Protein AF-A0A9X0U6M9-F1 (afdb_monomer_lite)

pLDDT: mean 70.89, std 17.38, range [28.16, 93.88]

Sequence (219 aa):
MNSLGSDNLTASQLDFLKEEYKSLIALTAATEDRIMKVFAGTTALAVTILSGVCGFLFKTDRVSYGTVEAYIALTPLLLIFPAFLLMIDLRKELGRAAAYFLVFIEEADLGPLWGKRLLAFRDIHYSESLDTMPLTFWLVTLACSALFSVQLGRTPSNGGIHYLVLFVVAASLVYCTKDWKEALDHFSNSAEIWRQVKGRESIKSRPDIIQAKPDTRDT

Secondary structure (DSSP, 8-state):
----STT---HHHHHHHHHHHHHHHHHHHHHHHHHHHHHHHHHHHHHHHHHHHHHHHHH---S---HHHHHHTTTTHHHHHHHHHHHHHHHHHHHHHHHHHHHHHTTTTTHHHHHHHHHHHHHHH-S----HHHHHHHHHHHHHHHHHHHHHTT-SS-GGGTTHHHHHHHHHHHHHHHHHHHHHHHHHHHHHHHHHHHHHHHHHT-GGGS---------

Radius of gyration: 27.43 Å; chains: 1; bounding box: 58×39×99 Å

Structure (mmCIF, N/CA/C/O backbone):
data_AF-A0A9X0U6M9-F1
#
_entry.id   AF-A0A9X0U6M9-F1
#
loop_
_atom_site.group_PDB
_atom_site.id
_atom_site.type_symbol
_atom_site.label_atom_id
_atom_site.label_alt_id
_atom_site.label_comp_id
_atom_site.label_asym_id
_atom_site.label_entity_id
_atom_site.label_seq_id
_atom_site.pdbx_PDB_ins_code
_atom_site.Cartn_x
_atom_site.Cartn_y
_atom_site.Cartn_z
_atom_site.occupancy
_atom_site.B_iso_or_equiv
_atom_site.auth_seq_id
_atom_site.auth_comp_id
_atom_site.auth_asym_id
_atom_site.auth_atom_id
_atom_site.pdbx_PDB_model_num
ATOM 1 N N . MET A 1 1 ? -32.070 -20.593 40.661 1.00 34.38 1 MET A N 1
ATOM 2 C CA . MET A 1 1 ? -31.375 -20.083 39.460 1.00 34.38 1 MET A CA 1
ATOM 3 C C . MET A 1 1 ? -31.315 -18.576 39.602 1.00 34.38 1 MET A C 1
ATOM 5 O O . MET A 1 1 ? -32.342 -17.925 39.477 1.00 34.38 1 MET A O 1
ATOM 9 N N . ASN A 1 2 ? -30.157 -18.052 40.000 1.00 28.16 2 ASN A N 1
ATOM 10 C CA . ASN A 1 2 ? -29.986 -16.631 40.286 1.00 28.16 2 ASN A CA 1
ATOM 11 C C . ASN A 1 2 ? -29.770 -15.881 38.972 1.00 28.16 2 ASN A C 1
ATOM 13 O O . ASN A 1 2 ? -28.684 -15.921 38.403 1.00 28.16 2 ASN A O 1
ATOM 17 N N . SER A 1 3 ? -30.830 -15.222 38.513 1.00 32.75 3 SER A N 1
ATOM 18 C CA . SER A 1 3 ? -30.777 -14.082 37.602 1.00 32.75 3 SER A CA 1
ATOM 19 C C . SER A 1 3 ? -30.031 -12.947 38.310 1.00 32.75 3 SER A C 1
ATOM 21 O O . SER A 1 3 ? -30.629 -12.171 39.051 1.00 32.75 3 SER A O 1
ATOM 23 N N . LEU A 1 4 ? -28.708 -12.909 38.164 1.00 36.44 4 LEU A N 1
ATOM 24 C CA . LEU A 1 4 ? -27.853 -11.837 38.661 1.00 36.44 4 LEU A CA 1
ATOM 25 C C . LEU A 1 4 ? -27.343 -11.035 37.461 1.00 36.44 4 LEU A C 1
ATOM 27 O O . LEU A 1 4 ? -26.437 -11.501 36.779 1.00 36.44 4 LEU A O 1
ATOM 31 N N . GLY A 1 5 ? -27.872 -9.821 37.268 1.00 40.41 5 GLY A N 1
ATOM 32 C CA . GLY A 1 5 ? -27.012 -8.712 36.844 1.00 40.41 5 GLY A CA 1
ATOM 33 C C . GLY A 1 5 ? -27.421 -7.804 35.684 1.00 40.41 5 GLY A C 1
ATOM 34 O O . GLY A 1 5 ? -26.690 -6.842 35.483 1.00 40.41 5 GLY A O 1
ATOM 35 N N . SER A 1 6 ? -28.533 -8.004 34.968 1.00 42.31 6 SER A N 1
ATOM 36 C CA . SER A 1 6 ? -28.872 -7.121 33.827 1.00 42.31 6 SER A CA 1
ATOM 37 C C . SER A 1 6 ? -29.429 -5.743 34.218 1.00 42.31 6 SER A C 1
ATOM 39 O O . SER A 1 6 ? -29.458 -4.834 33.391 1.00 42.31 6 SER A O 1
ATOM 41 N N . ASP A 1 7 ? -29.873 -5.561 35.467 1.00 44.41 7 ASP A N 1
ATOM 42 C CA . ASP A 1 7 ? -30.792 -4.462 35.813 1.00 44.41 7 ASP A CA 1
ATOM 43 C C . ASP A 1 7 ? -30.145 -3.227 36.462 1.00 44.41 7 ASP A C 1
ATOM 45 O O . ASP A 1 7 ? -30.856 -2.290 36.805 1.00 44.41 7 ASP A O 1
ATOM 49 N N . ASN A 1 8 ? -28.818 -3.162 36.617 1.00 47.31 8 ASN A N 1
ATOM 50 C CA . ASN A 1 8 ? -28.173 -2.050 37.336 1.00 47.31 8 ASN A CA 1
ATOM 51 C C . ASN A 1 8 ? -26.981 -1.428 36.594 1.00 47.31 8 ASN A C 1
ATOM 53 O O . ASN A 1 8 ? -25.947 -1.153 37.201 1.00 47.31 8 ASN A O 1
ATOM 57 N N . LEU A 1 9 ? -27.125 -1.153 35.295 1.00 52.88 9 LEU A N 1
ATOM 58 C CA . LEU A 1 9 ? -26.331 -0.082 34.691 1.00 52.88 9 LEU A CA 1
ATOM 59 C C . LEU A 1 9 ? -26.963 1.252 35.098 1.00 52.88 9 LEU A C 1
ATOM 61 O O . LEU A 1 9 ? -28.114 1.533 34.761 1.00 52.88 9 LEU A O 1
ATOM 65 N N . THR A 1 10 ? -26.232 2.081 35.840 1.00 60.78 10 THR A N 1
ATOM 66 C CA . THR A 1 10 ? -26.701 3.434 36.157 1.00 60.78 10 THR A CA 1
ATOM 67 C C . THR A 1 10 ? -26.869 4.228 34.858 1.00 60.78 10 THR A C 1
ATOM 69 O O . THR A 1 10 ? -26.153 4.000 33.882 1.00 60.78 10 THR A O 1
ATOM 72 N N . ALA A 1 11 ? -27.783 5.203 34.826 1.00 59.09 11 ALA A N 1
ATOM 73 C CA . ALA A 1 11 ? -27.964 6.063 33.648 1.00 59.09 11 ALA A CA 1
ATOM 74 C C . ALA A 1 11 ? -26.635 6.695 33.176 1.00 59.09 11 ALA A C 1
ATOM 76 O O . ALA A 1 11 ? -26.371 6.766 31.980 1.00 59.09 11 ALA A O 1
ATOM 77 N N . SER A 1 12 ? -25.750 7.036 34.119 1.00 60.25 12 SER A N 1
ATOM 78 C CA . SER A 1 12 ? -24.398 7.531 33.842 1.00 60.25 12 SER A CA 1
ATOM 79 C C . SER A 1 12 ? -23.478 6.506 33.169 1.00 60.25 12 SER A C 1
ATOM 81 O O . SER A 1 12 ? -22.688 6.884 32.309 1.00 60.25 12 SER A O 1
ATOM 83 N N . GLN A 1 13 ? -23.574 5.220 33.522 1.00 56.72 13 GLN A N 1
ATOM 84 C CA . GLN A 1 13 ? -22.825 4.155 32.853 1.00 56.72 13 GLN A CA 1
ATOM 85 C C . GLN A 1 13 ? -23.352 3.951 31.434 1.00 56.72 13 GLN A C 1
ATOM 87 O O . GLN A 1 13 ? -22.566 3.869 30.499 1.00 56.72 13 GLN A O 1
ATOM 92 N N . LEU A 1 14 ? -24.673 3.954 31.246 1.00 59.41 14 LEU A N 1
ATOM 93 C CA . LEU A 1 14 ? -25.274 3.829 29.920 1.00 59.41 14 LEU A CA 1
ATOM 94 C C . LEU A 1 14 ? -24.895 4.998 28.994 1.00 59.41 14 LEU A C 1
ATOM 96 O O . LEU A 1 14 ? -24.624 4.782 27.812 1.00 59.41 14 LEU A O 1
ATOM 100 N N . ASP A 1 15 ? -24.862 6.222 29.517 1.00 62.16 15 ASP A N 1
ATOM 101 C CA . ASP A 1 15 ? -24.462 7.401 28.747 1.00 62.16 15 ASP A CA 1
ATOM 102 C C . ASP A 1 15 ? -22.964 7.389 28.416 1.00 62.16 15 ASP A C 1
ATOM 104 O O . ASP A 1 15 ? -22.594 7.694 27.283 1.00 62.16 15 ASP A O 1
ATOM 108 N N . PHE A 1 16 ? -22.112 6.932 29.339 1.00 68.44 16 PHE A N 1
ATOM 109 C CA . PHE A 1 16 ? -20.693 6.704 29.064 1.00 68.44 16 PHE A CA 1
ATOM 110 C C . PHE A 1 16 ? -20.482 5.681 27.933 1.00 68.44 16 PHE A C 1
ATOM 112 O O . PHE A 1 16 ? -19.791 5.984 26.961 1.00 68.44 16 PHE A O 1
ATOM 119 N N . LEU A 1 17 ? -21.148 4.518 27.995 1.00 61.00 17 LEU A N 1
ATOM 120 C CA . LEU A 1 17 ? -21.060 3.476 26.959 1.00 61.00 17 LEU A CA 1
ATOM 121 C C . LEU A 1 17 ? -21.508 3.999 25.580 1.00 61.00 17 LEU A C 1
ATOM 123 O O . LEU A 1 17 ? -20.909 3.664 24.558 1.00 61.00 17 LEU A O 1
ATOM 127 N N . LYS A 1 18 ? -22.559 4.831 25.532 1.00 65.31 18 LYS A N 1
ATOM 128 C CA . LYS A 1 18 ? -23.041 5.455 24.287 1.00 65.31 18 LYS A CA 1
ATOM 129 C C . LYS A 1 18 ? -22.038 6.448 23.708 1.00 65.31 18 LYS A C 1
ATOM 131 O O . LYS A 1 18 ? -21.853 6.465 22.492 1.00 65.31 18 LYS A O 1
ATOM 136 N N . GLU A 1 19 ? -21.430 7.292 24.536 1.00 69.81 19 GLU A N 1
ATOM 137 C CA . GLU A 1 19 ? -20.430 8.262 24.074 1.00 69.81 19 GLU A CA 1
ATOM 138 C C . GLU A 1 19 ? -19.147 7.567 23.604 1.00 69.81 19 GLU A C 1
ATOM 140 O O . GLU A 1 19 ? -18.598 7.915 22.557 1.00 69.81 19 GLU A O 1
ATOM 145 N N . GLU A 1 20 ? -18.724 6.512 24.296 1.00 66.62 20 GLU A N 1
ATOM 146 C CA . GLU A 1 20 ? -17.587 5.695 23.880 1.00 66.62 20 GLU A CA 1
ATOM 147 C C . GLU A 1 20 ? -17.857 4.975 22.548 1.00 66.62 20 GLU A C 1
ATOM 149 O O . GLU A 1 20 ? -17.036 5.027 21.630 1.00 66.62 20 GLU A O 1
ATOM 154 N N . TYR A 1 21 ? -19.057 4.411 22.377 1.00 67.38 21 TYR A N 1
ATOM 155 C CA . TYR A 1 21 ? -19.509 3.823 21.113 1.00 67.38 21 TYR A CA 1
ATOM 156 C C . TYR A 1 21 ? -19.485 4.829 19.951 1.00 67.38 21 TYR A C 1
ATOM 158 O O . TYR A 1 21 ? -18.964 4.528 18.875 1.00 67.38 21 TYR A O 1
ATOM 166 N N . LYS A 1 22 ? -20.012 6.044 20.159 1.00 70.94 22 LYS A N 1
ATOM 167 C CA . LYS A 1 22 ? -19.981 7.113 19.145 1.00 70.94 22 LYS A CA 1
ATOM 168 C C . LYS A 1 22 ? -18.549 7.490 18.770 1.00 70.94 22 LYS A C 1
ATOM 170 O O . LYS A 1 22 ? -18.253 7.637 17.585 1.00 70.94 22 LYS A O 1
ATOM 175 N N . SER A 1 23 ? -17.670 7.619 19.764 1.00 75.75 23 SER A N 1
ATOM 176 C CA . SER A 1 23 ? -16.256 7.943 19.562 1.00 75.75 23 SER A CA 1
ATOM 177 C C . SER A 1 23 ? -15.543 6.881 18.717 1.00 75.75 23 SER A C 1
ATOM 179 O O . SER A 1 23 ? -14.836 7.212 17.766 1.00 75.75 23 SER A O 1
ATOM 181 N N . LEU A 1 24 ? -15.793 5.596 18.982 1.00 71.81 24 LEU A N 1
ATOM 182 C CA . LEU A 1 24 ? -15.193 4.486 18.233 1.00 71.81 24 LEU A CA 1
ATOM 183 C C . LEU A 1 24 ? -15.688 4.387 16.790 1.00 71.81 24 LEU A C 1
ATOM 185 O O . LEU A 1 24 ? -14.892 4.108 15.892 1.00 71.81 24 LEU A O 1
ATOM 189 N N . ILE A 1 25 ? -16.977 4.631 16.540 1.00 74.00 25 ILE A N 1
ATOM 190 C CA . ILE A 1 25 ? -17.506 4.701 15.170 1.00 74.00 25 ILE A CA 1
ATOM 191 C C . ILE A 1 25 ? -16.864 5.861 14.418 1.00 74.00 25 ILE A C 1
ATOM 193 O O . ILE A 1 25 ? -16.418 5.681 13.285 1.00 74.00 25 ILE A O 1
ATOM 197 N N . ALA A 1 26 ? -16.778 7.033 15.050 1.00 80.62 26 ALA A N 1
ATOM 198 C CA . ALA A 1 26 ? -16.128 8.193 14.455 1.00 80.62 26 ALA A CA 1
ATOM 199 C C . ALA A 1 26 ? -14.649 7.910 14.145 1.00 80.62 26 ALA A C 1
ATOM 201 O O . ALA A 1 26 ? -14.175 8.263 13.067 1.00 80.62 26 ALA A O 1
ATOM 202 N N . LEU A 1 27 ? -13.939 7.221 15.044 1.00 83.56 27 LEU A N 1
ATOM 203 C CA . LEU A 1 27 ? -12.555 6.797 14.839 1.00 83.56 27 LEU A CA 1
ATOM 204 C C . LEU A 1 27 ? -12.423 5.817 13.665 1.00 83.56 27 LEU A C 1
ATOM 206 O O . LEU A 1 27 ? -11.578 6.017 12.800 1.00 83.56 27 LEU A O 1
ATOM 210 N N . THR A 1 28 ? -13.276 4.793 13.610 1.00 80.62 28 THR A N 1
ATOM 211 C CA . THR A 1 28 ? -13.281 3.773 12.546 1.00 80.62 28 THR A CA 1
ATOM 212 C C . THR A 1 28 ? -13.521 4.423 11.183 1.00 80.62 28 THR A C 1
ATOM 214 O O . THR A 1 28 ? -12.715 4.253 10.270 1.00 80.62 28 THR A O 1
ATOM 217 N N . ALA A 1 29 ? -14.560 5.258 11.075 1.00 80.00 29 ALA A N 1
ATOM 218 C CA . ALA A 1 29 ? -14.887 5.981 9.849 1.00 80.00 29 ALA A CA 1
ATOM 219 C C . ALA A 1 29 ? -13.773 6.957 9.429 1.00 80.00 29 ALA A C 1
ATOM 221 O O . ALA A 1 29 ? -13.439 7.050 8.248 1.00 80.00 29 ALA A O 1
ATOM 222 N N . ALA A 1 30 ? -13.158 7.665 10.383 1.00 86.19 30 ALA A N 1
ATOM 223 C CA . ALA A 1 30 ? -12.043 8.564 10.098 1.00 86.19 30 ALA A CA 1
ATOM 224 C C . ALA A 1 30 ? -10.797 7.809 9.610 1.00 86.19 30 ALA A C 1
ATOM 226 O O . ALA A 1 30 ? -10.094 8.289 8.720 1.00 86.19 30 ALA A O 1
ATOM 227 N N . THR A 1 31 ? -10.510 6.633 10.171 1.00 85.56 31 THR A N 1
ATOM 228 C CA . THR A 1 31 ? -9.383 5.796 9.744 1.00 85.56 31 THR A CA 1
ATOM 229 C C . THR A 1 31 ? -9.625 5.202 8.358 1.00 85.56 31 THR A C 1
ATOM 231 O O . THR A 1 31 ? -8.722 5.242 7.522 1.00 85.56 31 THR A O 1
ATOM 234 N N . GLU A 1 32 ? -10.838 4.733 8.058 1.00 85.19 32 GLU A N 1
ATOM 235 C CA . GLU A 1 32 ? -11.208 4.269 6.713 1.00 85.19 32 GLU A CA 1
ATOM 236 C C . GLU A 1 32 ? -11.094 5.382 5.663 1.00 85.19 32 GLU A C 1
ATOM 238 O O . GLU A 1 32 ? -10.487 5.178 4.610 1.00 85.19 32 GLU A O 1
ATOM 243 N N . ASP A 1 33 ? -11.594 6.583 5.964 1.00 88.69 33 ASP A N 1
ATOM 244 C CA . ASP A 1 33 ? -11.474 7.754 5.087 1.00 88.69 33 ASP A CA 1
ATOM 245 C C . ASP A 1 33 ? -10.003 8.125 4.821 1.00 88.69 33 ASP A C 1
ATOM 247 O O . ASP A 1 33 ? -9.618 8.404 3.682 1.00 88.69 33 ASP A O 1
ATOM 251 N N . ARG A 1 34 ? -9.140 8.056 5.844 1.00 89.44 34 ARG A N 1
ATOM 252 C CA . ARG A 1 34 ? -7.691 8.260 5.682 1.00 89.44 34 ARG A CA 1
ATOM 253 C C . ARG A 1 34 ? -7.066 7.216 4.763 1.00 89.44 34 ARG A C 1
ATOM 255 O O . ARG A 1 34 ? -6.317 7.599 3.865 1.00 89.44 34 ARG A O 1
ATOM 262 N N . ILE A 1 35 ? -7.384 5.931 4.949 1.00 89.19 35 ILE A N 1
ATOM 263 C CA . ILE A 1 35 ? -6.896 4.847 4.080 1.00 89.19 35 ILE A CA 1
ATOM 264 C C . ILE A 1 35 ? -7.314 5.119 2.630 1.00 89.19 35 ILE A C 1
ATOM 266 O O . ILE A 1 35 ? -6.467 5.113 1.739 1.00 89.19 35 ILE A O 1
ATOM 270 N N . MET A 1 36 ? -8.590 5.441 2.394 1.00 88.44 36 MET A N 1
ATOM 271 C CA . MET A 1 36 ? -9.111 5.730 1.054 1.00 88.44 36 MET A CA 1
ATOM 272 C C . MET A 1 36 ? -8.431 6.936 0.401 1.00 88.44 36 MET A C 1
ATOM 274 O O . MET A 1 36 ? -8.093 6.882 -0.782 1.00 88.44 36 MET A O 1
ATOM 278 N N . LYS A 1 37 ? -8.191 8.015 1.152 1.00 90.81 37 LYS A N 1
ATOM 279 C CA . LYS A 1 37 ? -7.499 9.213 0.649 1.00 90.81 37 LYS A CA 1
ATOM 280 C C . LYS A 1 37 ? -6.044 8.931 0.289 1.00 90.81 37 LYS A C 1
ATOM 282 O O . LYS A 1 37 ? -5.599 9.346 -0.782 1.00 90.81 37 LYS A O 1
ATOM 287 N N . VAL A 1 38 ? -5.319 8.208 1.146 1.00 91.44 38 VAL A N 1
ATOM 288 C CA . VAL A 1 38 ? -3.935 7.786 0.872 1.00 91.44 38 VAL A CA 1
ATOM 289 C C . VAL A 1 38 ? -3.897 6.891 -0.363 1.00 91.44 38 VAL A C 1
ATOM 291 O O . VAL A 1 38 ? -3.093 7.134 -1.265 1.00 91.44 38 VAL A O 1
ATOM 294 N N . PHE A 1 39 ? -4.799 5.911 -0.449 1.00 91.19 39 PHE A N 1
ATOM 295 C CA . PHE A 1 39 ? -4.900 5.005 -1.587 1.00 91.19 39 PHE A CA 1
ATOM 296 C C . PHE A 1 39 ? -5.178 5.751 -2.898 1.00 91.19 39 PHE A C 1
ATOM 298 O O . PHE A 1 39 ? -4.408 5.631 -3.854 1.00 91.19 39 PHE A O 1
ATOM 305 N N . ALA A 1 40 ? -6.247 6.549 -2.944 1.00 90.19 40 ALA A N 1
ATOM 306 C CA . ALA A 1 40 ? -6.667 7.261 -4.146 1.00 90.19 40 ALA A CA 1
ATOM 307 C C . ALA A 1 40 ? -5.619 8.289 -4.595 1.00 90.19 40 ALA A C 1
ATOM 309 O O . ALA A 1 40 ? -5.245 8.317 -5.768 1.00 90.19 40 ALA A O 1
ATOM 310 N N . GLY A 1 41 ? -5.098 9.092 -3.659 1.00 92.81 41 GLY A N 1
ATOM 311 C CA . GLY A 1 41 ? -4.087 10.108 -3.948 1.00 92.81 41 GLY A CA 1
ATOM 312 C C . GLY A 1 41 ? -2.783 9.500 -4.462 1.00 92.81 41 GLY A C 1
ATOM 313 O O . GLY A 1 41 ? -2.263 9.930 -5.493 1.00 92.81 41 GLY A O 1
ATOM 314 N N . THR A 1 42 ? -2.285 8.451 -3.802 1.00 93.25 42 THR A N 1
ATOM 315 C CA . THR A 1 42 ? -1.043 7.785 -4.224 1.00 93.25 42 THR A CA 1
ATOM 316 C C . THR A 1 42 ? -1.218 7.082 -5.564 1.00 93.25 42 THR A C 1
ATOM 318 O O . THR A 1 42 ? -0.345 7.190 -6.421 1.00 93.25 42 THR A O 1
ATOM 321 N N . THR A 1 43 ? -2.350 6.409 -5.786 1.00 90.25 43 THR A N 1
ATOM 322 C CA . THR A 1 43 ? -2.636 5.738 -7.063 1.00 90.25 43 THR A CA 1
ATOM 323 C C . THR A 1 43 ? -2.686 6.744 -8.208 1.00 90.25 43 THR A C 1
ATOM 325 O O . THR A 1 43 ? -2.033 6.538 -9.229 1.00 90.25 43 THR A O 1
ATOM 328 N N . ALA A 1 44 ? -3.396 7.862 -8.033 1.00 92.75 44 ALA A N 1
ATOM 329 C CA . ALA A 1 44 ? -3.483 8.907 -9.048 1.00 92.75 44 ALA A CA 1
ATOM 330 C C . ALA A 1 44 ? -2.100 9.485 -9.392 1.00 92.75 44 ALA A C 1
ATOM 332 O O . ALA A 1 44 ? -1.757 9.618 -10.570 1.00 92.75 44 ALA A O 1
ATOM 333 N N . LEU A 1 45 ? -1.275 9.771 -8.379 1.00 93.56 45 LEU A N 1
ATOM 334 C CA . LEU A 1 45 ? 0.093 10.254 -8.578 1.00 93.56 45 LEU A CA 1
ATOM 335 C C . LEU A 1 45 ? 0.974 9.212 -9.274 1.00 93.56 45 LEU A C 1
ATOM 337 O O . LEU A 1 45 ? 1.660 9.544 -10.239 1.00 93.56 45 LEU A O 1
ATOM 341 N N . ALA A 1 46 ? 0.927 7.953 -8.838 1.00 93.19 46 ALA A N 1
ATOM 342 C CA . ALA A 1 46 ? 1.722 6.880 -9.419 1.00 93.19 46 ALA A CA 1
ATOM 343 C C . ALA A 1 46 ? 1.361 6.636 -10.890 1.00 93.19 46 ALA A C 1
ATOM 345 O O . ALA A 1 46 ? 2.257 6.548 -11.726 1.00 93.19 46 ALA A O 1
ATOM 346 N N . VAL A 1 47 ? 0.067 6.603 -11.228 1.00 91.31 47 VAL A N 1
ATOM 347 C CA . VAL A 1 47 ? -0.415 6.465 -12.613 1.00 91.31 47 VAL A CA 1
ATOM 348 C C . VAL A 1 47 ? -0.026 7.675 -13.463 1.00 91.31 47 VAL A C 1
ATOM 350 O O . VAL A 1 47 ? 0.384 7.508 -14.612 1.00 91.31 47 VAL A O 1
ATOM 353 N N . THR A 1 48 ? -0.099 8.888 -12.911 1.00 93.88 48 THR A N 1
ATOM 354 C CA . THR A 1 48 ? 0.306 10.116 -13.614 1.00 93.88 48 THR A CA 1
ATOM 355 C C . THR A 1 48 ? 1.801 10.104 -13.930 1.00 93.88 48 THR A C 1
ATOM 357 O O . THR A 1 48 ? 2.193 10.342 -15.073 1.00 93.88 48 THR A O 1
ATOM 360 N N . ILE A 1 49 ? 2.643 9.766 -12.947 1.00 93.50 49 ILE A N 1
ATOM 361 C CA . ILE A 1 49 ? 4.094 9.646 -13.140 1.00 93.50 49 ILE A CA 1
ATOM 362 C C . ILE A 1 49 ? 4.392 8.537 -14.143 1.00 93.50 49 ILE A C 1
ATOM 364 O O . ILE A 1 49 ? 5.130 8.774 -15.093 1.00 93.50 49 ILE A O 1
ATOM 368 N N . LEU A 1 50 ? 3.788 7.356 -13.984 1.00 92.31 50 LEU A N 1
ATOM 369 C CA . LEU A 1 50 ? 3.972 6.231 -14.899 1.00 92.31 50 LEU A CA 1
ATOM 370 C C . LEU A 1 50 ? 3.605 6.613 -16.338 1.00 92.31 50 LEU A C 1
ATOM 372 O O . LEU A 1 50 ? 4.354 6.309 -17.261 1.00 92.31 50 LEU A O 1
ATOM 376 N N . SER A 1 51 ? 2.507 7.346 -16.532 1.00 90.44 51 SER A N 1
ATOM 377 C CA . SER A 1 51 ? 2.096 7.853 -17.846 1.00 90.44 51 SER A CA 1
ATOM 378 C C . SER A 1 51 ? 3.121 8.826 -18.431 1.00 90.44 51 SER A C 1
ATOM 380 O O . SER A 1 51 ? 3.467 8.719 -19.607 1.00 90.44 51 SER A O 1
ATOM 382 N N . GLY A 1 52 ? 3.657 9.741 -17.616 1.00 89.12 52 GLY A N 1
ATOM 383 C CA . GLY A 1 52 ? 4.724 10.657 -18.023 1.00 89.12 52 GLY A CA 1
ATOM 384 C C . GLY A 1 52 ? 6.019 9.931 -18.391 1.00 89.12 52 GLY A C 1
ATOM 385 O O . GLY A 1 52 ? 6.638 10.248 -19.407 1.00 89.12 52 GLY A O 1
ATOM 386 N N . VAL A 1 53 ? 6.393 8.910 -17.617 1.00 89.62 53 VAL A N 1
ATOM 387 C CA . VAL A 1 53 ? 7.561 8.066 -17.885 1.00 89.62 53 VAL A CA 1
ATOM 388 C C . VAL A 1 53 ? 7.374 7.268 -19.173 1.00 89.62 53 VAL A C 1
ATOM 390 O O . VAL A 1 53 ? 8.267 7.274 -20.013 1.00 89.62 53 VAL A O 1
ATOM 393 N N . CYS A 1 54 ? 6.207 6.660 -19.392 1.00 87.12 54 CYS A N 1
ATOM 394 C CA . CYS A 1 54 ? 5.870 6.024 -20.664 1.00 87.12 54 CYS A CA 1
ATOM 395 C C . CYS A 1 54 ? 5.969 7.025 -21.824 1.00 87.12 54 CYS A C 1
ATOM 397 O O . CYS A 1 54 ? 6.635 6.746 -22.815 1.00 87.12 54 CYS A O 1
ATOM 399 N N . GLY A 1 55 ? 5.380 8.216 -21.695 1.00 85.75 55 GLY A N 1
ATOM 400 C CA . GLY A 1 55 ? 5.468 9.258 -22.719 1.00 85.75 55 GLY A CA 1
ATOM 401 C C . GLY A 1 55 ? 6.912 9.662 -23.036 1.00 85.75 55 GLY A C 1
ATOM 402 O O . GLY A 1 55 ? 7.272 9.796 -24.203 1.00 85.75 55 GLY A O 1
ATOM 403 N N . PHE A 1 56 ? 7.761 9.800 -22.017 1.00 83.94 56 PHE A N 1
ATOM 404 C CA . PHE A 1 56 ? 9.186 10.083 -22.183 1.00 83.94 56 PHE A CA 1
ATOM 405 C C . PHE A 1 56 ? 9.922 8.935 -22.894 1.00 83.94 56 PHE A C 1
ATOM 407 O O . PHE A 1 56 ? 10.611 9.173 -23.888 1.00 83.94 56 PHE A O 1
ATOM 414 N N . LEU A 1 57 ? 9.722 7.700 -22.424 1.00 80.88 57 LEU A N 1
ATOM 415 C CA . LEU A 1 57 ? 10.397 6.488 -22.899 1.00 80.88 57 LEU A CA 1
ATOM 416 C C . LEU A 1 57 ? 9.908 5.977 -24.261 1.00 80.88 57 LEU A C 1
ATOM 418 O O . LEU A 1 57 ? 10.621 5.215 -24.898 1.00 80.88 57 LEU A O 1
ATOM 422 N N . PHE A 1 58 ? 8.704 6.335 -24.708 1.00 79.88 58 PHE A N 1
ATOM 423 C CA . PHE A 1 58 ? 8.185 5.926 -26.021 1.00 79.88 58 PHE A CA 1
ATOM 424 C C . PHE A 1 58 ? 8.294 7.026 -27.083 1.00 79.88 58 PHE A C 1
ATOM 426 O O . PHE A 1 58 ? 8.195 6.729 -28.267 1.00 79.88 58 PHE A O 1
ATOM 433 N N . LYS A 1 59 ? 8.520 8.289 -26.694 1.00 74.19 59 LYS A N 1
ATOM 434 C CA . LYS A 1 59 ? 8.729 9.399 -27.641 1.00 74.19 59 LYS A CA 1
ATOM 435 C C . LYS A 1 59 ? 10.167 9.484 -28.162 1.00 74.19 59 LYS A C 1
ATOM 437 O O . LYS A 1 59 ? 10.418 10.144 -29.166 1.00 74.19 59 LYS A O 1
ATOM 442 N N . THR A 1 60 ? 11.133 8.887 -27.469 1.00 63.41 60 THR A N 1
ATOM 443 C CA . THR A 1 60 ? 12.533 8.944 -27.897 1.00 63.41 60 THR A CA 1
ATOM 444 C C . THR A 1 60 ? 12.822 7.803 -28.876 1.00 63.41 60 THR A C 1
ATOM 446 O O . THR A 1 60 ? 12.971 6.666 -28.460 1.00 63.41 60 THR A O 1
ATOM 449 N N . ASP A 1 61 ? 12.994 8.098 -30.168 1.00 59.78 61 ASP A N 1
ATOM 450 C CA . ASP A 1 61 ? 13.498 7.148 -31.189 1.00 59.78 61 ASP A CA 1
ATOM 451 C C . ASP A 1 61 ? 14.991 6.792 -30.987 1.00 59.78 61 ASP A C 1
ATOM 453 O O . ASP A 1 61 ? 15.768 6.601 -31.924 1.00 59.78 61 ASP A O 1
ATOM 457 N N . ARG A 1 62 ? 15.458 6.759 -29.735 1.00 62.03 62 ARG A N 1
ATOM 458 C CA . ARG A 1 62 ? 16.853 6.473 -29.420 1.00 62.03 62 ARG A CA 1
ATOM 459 C C . ARG A 1 62 ? 17.069 4.966 -29.423 1.00 62.03 62 ARG A C 1
ATOM 461 O O . ARG A 1 62 ? 16.449 4.232 -28.664 1.00 62.03 62 ARG A O 1
ATOM 468 N N . VAL A 1 63 ? 18.020 4.533 -30.248 1.00 56.44 63 VAL A N 1
ATOM 469 C CA . VAL A 1 63 ? 18.442 3.128 -30.399 1.00 56.44 63 VAL A CA 1
ATOM 470 C C . VAL A 1 63 ? 19.035 2.554 -29.101 1.00 56.44 63 VAL A C 1
ATOM 472 O O . VAL A 1 63 ? 19.040 1.344 -28.912 1.00 56.44 63 VAL A O 1
ATOM 475 N N . SER A 1 64 ? 19.502 3.408 -28.185 1.00 61.34 64 SER A N 1
ATOM 476 C CA . SER A 1 64 ? 20.058 3.007 -26.892 1.00 61.34 64 SER A CA 1
ATOM 477 C C . SER A 1 64 ? 19.630 3.987 -25.804 1.00 61.34 64 SER A C 1
ATOM 479 O O . SER A 1 64 ? 19.890 5.188 -25.909 1.00 61.34 64 SER A O 1
ATOM 481 N N . TYR A 1 65 ? 19.041 3.455 -24.736 1.00 67.50 65 TYR A N 1
ATOM 482 C CA . TYR A 1 65 ? 18.841 4.165 -23.476 1.00 67.50 65 TYR A CA 1
ATOM 483 C C . TYR A 1 65 ? 20.010 3.880 -22.539 1.00 67.50 65 TYR A C 1
ATOM 485 O O . TYR A 1 65 ? 20.501 2.748 -22.476 1.00 67.50 65 TYR A O 1
ATOM 493 N N . GLY A 1 66 ? 20.462 4.904 -21.817 1.00 74.12 66 GLY A N 1
ATOM 494 C CA . GLY A 1 66 ? 21.359 4.698 -20.692 1.00 74.12 66 GLY A CA 1
ATOM 495 C C . GLY A 1 66 ? 20.656 3.948 -19.559 1.00 74.12 66 GLY A C 1
ATOM 496 O O . GLY A 1 66 ? 19.429 3.848 -19.489 1.00 74.12 66 GLY A O 1
ATOM 497 N N . THR A 1 67 ? 21.450 3.411 -18.637 1.00 79.88 67 THR A N 1
ATOM 498 C CA . THR A 1 67 ? 20.932 2.712 -17.457 1.00 79.88 67 THR A CA 1
ATOM 499 C C . THR A 1 67 ? 20.054 3.629 -16.596 1.00 79.88 67 THR A C 1
ATOM 501 O O . THR A 1 67 ? 19.091 3.175 -15.985 1.00 79.88 67 THR A O 1
ATOM 504 N N . VAL A 1 68 ? 20.359 4.931 -16.560 1.00 82.88 68 VAL A N 1
ATOM 505 C CA . VAL A 1 68 ? 19.624 5.938 -15.775 1.00 82.88 68 VAL A CA 1
ATOM 506 C C . VAL A 1 68 ? 18.166 6.026 -16.222 1.00 82.88 68 VAL A C 1
ATOM 508 O O . VAL A 1 68 ? 17.264 6.068 -15.391 1.00 82.88 68 VAL A O 1
ATOM 511 N N . GLU A 1 69 ? 17.915 5.988 -17.525 1.00 82.75 69 GLU A N 1
ATOM 512 C CA . GLU A 1 69 ? 16.574 6.052 -18.094 1.00 82.75 69 GLU A CA 1
ATOM 513 C C . GLU A 1 69 ? 15.748 4.806 -17.759 1.00 82.75 69 GLU A C 1
ATOM 515 O O . GLU A 1 69 ? 14.543 4.921 -17.531 1.00 82.75 69 GLU A O 1
ATOM 520 N N . ALA A 1 70 ? 16.384 3.635 -17.632 1.00 85.19 70 ALA A N 1
ATOM 521 C CA . ALA A 1 70 ? 15.711 2.447 -17.114 1.00 85.19 70 ALA A CA 1
ATOM 522 C C . ALA A 1 70 ? 15.248 2.665 -15.663 1.00 85.19 70 ALA A C 1
ATOM 524 O O . ALA A 1 70 ? 14.098 2.374 -15.340 1.00 85.19 70 ALA A O 1
ATOM 525 N N . TYR A 1 71 ? 16.085 3.255 -14.801 1.00 87.62 71 TYR A N 1
ATOM 526 C CA . TYR A 1 71 ? 15.725 3.549 -13.406 1.00 87.62 71 TYR A CA 1
ATOM 527 C C . TYR A 1 71 ? 14.565 4.536 -13.254 1.00 87.62 71 TYR A C 1
ATOM 529 O O . TYR A 1 71 ? 13.804 4.428 -12.292 1.00 87.62 71 TYR A O 1
ATOM 537 N N . ILE A 1 72 ? 14.368 5.447 -14.211 1.00 89.75 72 ILE A N 1
ATOM 538 C CA . ILE A 1 72 ? 13.222 6.368 -14.201 1.00 89.75 72 ILE A CA 1
ATOM 539 C C . ILE A 1 72 ? 11.890 5.589 -14.212 1.00 89.75 72 ILE A C 1
ATOM 541 O O . ILE A 1 72 ? 10.934 6.020 -13.563 1.00 89.75 72 ILE A O 1
ATOM 545 N N . ALA A 1 73 ? 11.833 4.406 -14.838 1.00 89.06 73 ALA A N 1
ATOM 546 C CA . ALA A 1 73 ? 10.661 3.520 -14.814 1.00 89.06 73 ALA A CA 1
ATOM 547 C C . ALA A 1 73 ? 10.264 3.037 -13.410 1.00 89.06 73 ALA A C 1
ATOM 549 O O . ALA A 1 73 ? 9.105 2.696 -13.190 1.00 89.06 73 ALA A O 1
ATOM 550 N N . LEU A 1 74 ? 11.191 3.042 -12.449 1.00 90.62 74 LEU A N 1
ATOM 551 C CA . LEU A 1 74 ? 10.934 2.634 -11.067 1.00 90.62 74 LEU A CA 1
ATOM 552 C C . LEU A 1 74 ? 10.476 3.791 -10.168 1.00 90.62 74 LEU A C 1
ATOM 554 O O . LEU A 1 74 ? 10.059 3.547 -9.039 1.00 90.62 74 LEU A O 1
ATOM 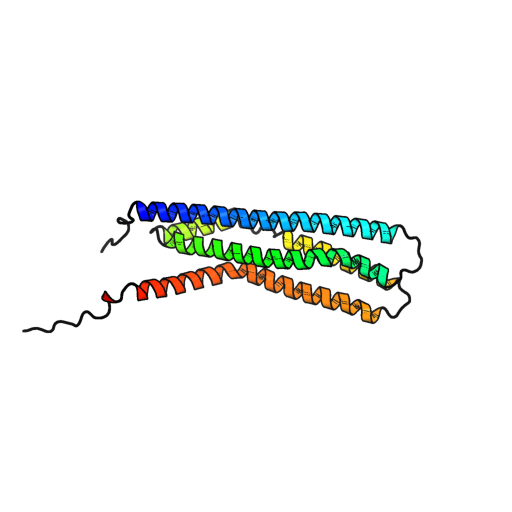558 N N . THR A 1 75 ? 10.502 5.038 -10.649 1.00 90.56 75 THR A N 1
ATOM 559 C CA . THR A 1 75 ? 10.140 6.231 -9.858 1.00 90.56 75 THR A CA 1
ATOM 560 C C . THR A 1 75 ? 8.770 6.132 -9.169 1.00 90.56 75 THR A C 1
ATOM 562 O O . THR A 1 75 ? 8.692 6.489 -7.993 1.00 90.56 75 THR A O 1
ATOM 565 N N . PRO A 1 76 ? 7.694 5.611 -9.803 1.00 91.19 76 PRO A N 1
ATOM 566 C CA . PRO A 1 76 ? 6.399 5.475 -9.128 1.00 91.19 76 PRO A CA 1
ATOM 567 C C . PRO A 1 76 ? 6.442 4.596 -7.866 1.00 91.19 76 PRO A C 1
ATOM 569 O O . PRO A 1 76 ? 5.637 4.789 -6.954 1.00 91.19 76 PRO A O 1
ATOM 572 N N . LEU A 1 77 ? 7.398 3.662 -7.769 1.00 90.56 77 LEU A N 1
ATOM 573 C CA . LEU A 1 77 ? 7.538 2.777 -6.607 1.00 90.56 77 LEU A CA 1
ATOM 574 C C . LEU A 1 77 ? 7.960 3.526 -5.345 1.00 90.56 77 LEU A C 1
ATOM 576 O O . LEU A 1 77 ? 7.600 3.102 -4.249 1.00 90.56 77 LEU A O 1
ATOM 580 N N . LEU A 1 78 ? 8.657 4.658 -5.490 1.00 88.62 78 LEU A N 1
ATOM 581 C CA . LEU A 1 78 ? 9.052 5.509 -4.365 1.00 88.62 78 LEU A CA 1
ATOM 582 C C . LEU A 1 78 ? 7.847 6.122 -3.643 1.00 88.62 78 LEU A C 1
ATOM 584 O O . LEU A 1 78 ? 7.962 6.481 -2.477 1.00 88.62 78 LEU A O 1
ATOM 588 N N . LEU A 1 79 ? 6.698 6.228 -4.317 1.00 88.81 79 LEU A N 1
ATOM 589 C CA . LEU A 1 79 ? 5.448 6.686 -3.710 1.00 88.81 79 LEU A CA 1
ATOM 590 C C . LEU A 1 79 ? 4.614 5.518 -3.187 1.00 88.81 79 LEU A C 1
ATOM 592 O O . LEU A 1 79 ? 4.069 5.586 -2.087 1.00 88.81 79 LEU A O 1
ATOM 596 N N . ILE A 1 80 ? 4.530 4.437 -3.966 1.00 88.94 80 ILE A N 1
ATOM 597 C CA . ILE A 1 80 ? 3.675 3.293 -3.641 1.00 88.94 80 ILE A CA 1
ATOM 598 C C . ILE A 1 80 ? 4.151 2.560 -2.393 1.00 88.94 80 ILE A C 1
ATOM 600 O O . ILE A 1 80 ? 3.326 2.243 -1.541 1.00 88.94 80 ILE A O 1
ATOM 604 N N . PHE A 1 81 ? 5.455 2.305 -2.256 1.00 87.19 81 PHE A N 1
ATOM 605 C CA . PHE A 1 81 ? 5.965 1.535 -1.119 1.00 87.19 81 PHE A CA 1
ATOM 606 C C . PHE A 1 81 ? 5.669 2.206 0.231 1.00 87.19 81 PHE A C 1
ATOM 608 O O . PHE A 1 81 ? 5.044 1.565 1.078 1.00 87.19 81 PHE A O 1
ATOM 615 N N . PRO A 1 82 ? 6.034 3.485 0.453 1.00 88.19 82 PRO A N 1
ATOM 616 C CA . PRO A 1 82 ? 5.718 4.167 1.707 1.00 88.19 82 PRO A CA 1
ATOM 617 C C . PRO A 1 82 ? 4.213 4.274 1.969 1.00 88.19 82 PRO A C 1
ATOM 619 O O . PRO A 1 82 ? 3.776 4.074 3.100 1.00 88.19 82 PRO A O 1
ATOM 622 N N . ALA A 1 83 ? 3.408 4.540 0.934 1.00 89.69 83 ALA A N 1
ATOM 623 C CA . ALA A 1 83 ? 1.955 4.598 1.075 1.00 89.69 83 ALA A CA 1
ATOM 624 C C . ALA A 1 83 ? 1.360 3.241 1.469 1.00 89.69 83 ALA A C 1
ATOM 626 O O . ALA A 1 83 ? 0.444 3.186 2.285 1.00 89.69 83 ALA A O 1
ATOM 627 N N . PHE A 1 84 ? 1.891 2.142 0.928 1.00 88.00 84 PHE A N 1
ATOM 628 C CA . PHE A 1 84 ? 1.452 0.797 1.286 1.00 88.00 84 PHE A CA 1
ATOM 629 C C . PHE A 1 84 ? 1.753 0.462 2.745 1.00 88.00 84 PHE A C 1
ATOM 631 O O . PHE A 1 84 ? 0.871 -0.031 3.444 1.00 88.00 84 PHE A O 1
ATOM 638 N N . LEU A 1 85 ? 2.959 0.785 3.224 1.00 87.19 85 LEU A N 1
ATOM 639 C CA . LEU A 1 85 ? 3.326 0.596 4.630 1.00 87.19 85 LEU A CA 1
ATOM 640 C C . LEU A 1 85 ? 2.433 1.425 5.562 1.00 87.19 85 LEU A C 1
ATOM 642 O O . LEU A 1 85 ? 1.903 0.894 6.533 1.00 87.19 85 LEU A O 1
ATOM 646 N N . LEU A 1 86 ? 2.179 2.692 5.218 1.00 89.75 86 LEU A N 1
ATOM 647 C CA . LEU A 1 86 ? 1.258 3.539 5.977 1.00 89.75 86 LEU A CA 1
ATOM 648 C C . LEU A 1 86 ? -0.155 2.940 6.034 1.00 89.75 86 LEU A C 1
ATOM 650 O O . LEU A 1 86 ? -0.790 2.942 7.085 1.00 89.75 86 LEU A O 1
ATOM 654 N N . MET A 1 87 ? -0.658 2.404 4.920 1.00 87.62 87 MET A N 1
ATOM 655 C CA . MET A 1 87 ? -1.972 1.759 4.900 1.00 87.62 87 MET A CA 1
ATOM 656 C C . MET A 1 87 ? -2.010 0.468 5.718 1.00 87.62 87 MET A C 1
ATOM 658 O O . MET A 1 87 ? -3.028 0.216 6.357 1.00 87.62 87 MET A O 1
ATOM 662 N N . ILE A 1 88 ? -0.934 -0.328 5.739 1.00 85.38 88 ILE A N 1
ATOM 663 C CA . ILE A 1 88 ? -0.824 -1.495 6.629 1.00 85.38 88 ILE A CA 1
ATOM 664 C C . ILE A 1 88 ? -1.009 -1.061 8.085 1.00 85.38 88 ILE A C 1
ATOM 666 O O . ILE A 1 88 ? -1.789 -1.675 8.815 1.00 85.38 88 ILE A O 1
ATOM 670 N N . ASP A 1 89 ? -0.332 0.005 8.507 1.00 85.06 89 ASP A N 1
ATOM 671 C CA . ASP A 1 89 ? -0.417 0.478 9.888 1.00 85.06 89 ASP A CA 1
ATOM 672 C C . ASP A 1 89 ? -1.813 1.021 10.222 1.00 85.06 89 ASP A C 1
ATOM 674 O O . ASP A 1 89 ? -2.395 0.637 11.238 1.00 85.06 89 ASP A O 1
ATOM 678 N N . LEU A 1 90 ? -2.425 1.796 9.320 1.00 86.12 90 LEU A N 1
ATOM 679 C CA . LEU A 1 90 ? -3.810 2.259 9.477 1.00 86.12 90 LEU A CA 1
ATOM 680 C C . LEU A 1 90 ? -4.817 1.095 9.521 1.00 86.12 90 LEU A C 1
ATOM 682 O O . LEU A 1 90 ? -5.786 1.134 10.280 1.00 86.12 90 LEU A O 1
ATOM 686 N N . ARG A 1 91 ? -4.593 0.026 8.745 1.00 82.62 91 ARG A N 1
ATOM 687 C CA . ARG A 1 91 ? -5.411 -1.198 8.786 1.00 82.62 91 ARG A CA 1
ATOM 688 C C . ARG A 1 91 ? -5.262 -1.931 10.123 1.00 82.62 91 ARG A C 1
ATOM 690 O O . ARG A 1 91 ? -6.265 -2.399 10.660 1.00 82.62 91 ARG A O 1
ATOM 697 N N . LYS A 1 92 ? -4.055 -1.994 10.699 1.00 80.06 92 LYS A N 1
ATOM 698 C CA . LYS A 1 92 ? -3.834 -2.554 12.048 1.00 80.06 92 LYS A CA 1
ATOM 699 C C . LYS A 1 92 ? -4.572 -1.742 13.115 1.00 80.06 92 LYS A C 1
ATOM 701 O O . LYS A 1 92 ? -5.187 -2.329 14.005 1.00 80.06 92 LYS A O 1
ATOM 706 N N . GLU A 1 93 ? -4.546 -0.411 13.028 1.00 79.88 93 GLU A N 1
ATOM 707 C CA . GLU A 1 93 ? -5.302 0.473 13.929 1.00 79.88 93 GLU A CA 1
ATOM 708 C C . GLU A 1 93 ? -6.812 0.248 13.817 1.00 79.88 93 GLU A C 1
ATOM 710 O O . GLU A 1 93 ? -7.490 0.087 14.834 1.00 79.88 93 GLU A O 1
ATOM 715 N N . LEU A 1 94 ? -7.325 0.149 12.588 1.00 80.94 94 LEU A N 1
ATOM 716 C CA . LEU A 1 94 ? -8.724 -0.176 12.322 1.00 80.94 94 LEU A CA 1
ATOM 717 C C . LEU A 1 94 ? -9.110 -1.527 12.947 1.00 80.94 94 LEU A C 1
ATOM 719 O O . LEU A 1 94 ? -10.121 -1.628 13.640 1.00 80.94 94 LEU A O 1
ATOM 723 N N . GLY A 1 95 ? -8.266 -2.549 12.774 1.00 72.81 95 GLY A N 1
ATOM 724 C CA . GLY A 1 95 ? -8.458 -3.868 13.378 1.00 72.81 95 GLY A CA 1
ATOM 725 C C . GLY A 1 95 ? -8.471 -3.833 14.910 1.00 72.81 95 GLY A C 1
ATOM 726 O O . GLY A 1 95 ? -9.269 -4.533 15.530 1.00 72.81 95 GLY A O 1
ATOM 727 N N . ARG A 1 96 ? -7.641 -2.989 15.538 1.00 71.19 96 ARG A N 1
ATOM 728 C CA . ARG A 1 96 ? -7.642 -2.783 16.999 1.00 71.19 96 ARG A CA 1
ATOM 729 C C . ARG A 1 96 ? -8.928 -2.122 17.486 1.00 71.19 96 ARG A C 1
ATOM 731 O O . ARG A 1 96 ? -9.505 -2.599 18.460 1.00 71.19 96 ARG A O 1
ATOM 738 N N . ALA A 1 97 ? -9.379 -1.063 16.814 1.00 74.31 97 ALA A N 1
ATOM 739 C CA . ALA A 1 97 ? -10.624 -0.373 17.152 1.00 74.31 97 ALA A CA 1
ATOM 740 C C . ALA A 1 97 ? -11.837 -1.308 17.002 1.00 74.31 97 ALA A C 1
ATOM 742 O O . ALA A 1 97 ? -12.685 -1.382 17.893 1.00 74.31 97 ALA A O 1
ATOM 743 N N . ALA A 1 98 ? -11.870 -2.100 15.928 1.00 70.31 98 ALA A N 1
ATOM 744 C CA . ALA A 1 98 ? -12.910 -3.096 15.701 1.00 70.31 98 ALA A CA 1
ATOM 745 C C . ALA A 1 98 ? -12.874 -4.236 16.741 1.00 70.31 98 ALA A C 1
ATOM 747 O O . ALA A 1 98 ? -13.922 -4.705 17.185 1.00 70.31 98 ALA A O 1
ATOM 748 N N . ALA A 1 99 ? -11.686 -4.678 17.165 1.00 67.81 99 ALA A N 1
ATOM 749 C CA . ALA A 1 99 ? -11.547 -5.683 18.218 1.00 67.81 99 ALA A CA 1
ATOM 750 C C . ALA A 1 99 ? -12.012 -5.157 19.588 1.00 67.81 99 ALA A C 1
ATOM 752 O O . ALA A 1 99 ? -12.669 -5.886 20.329 1.00 67.81 99 ALA A O 1
ATOM 753 N N . TYR A 1 100 ? -11.723 -3.890 19.906 1.00 69.19 100 TYR A N 1
ATOM 754 C CA . TYR A 1 100 ? -12.234 -3.234 21.114 1.00 69.19 100 TYR A CA 1
ATOM 755 C C . TYR A 1 100 ? -13.766 -3.189 21.113 1.00 69.19 100 TYR A C 1
ATOM 757 O O . TYR A 1 100 ? -14.406 -3.616 22.072 1.00 69.19 100 TYR A O 1
ATOM 765 N N . PHE A 1 101 ? -14.357 -2.778 19.988 1.00 69.44 101 PHE A N 1
ATOM 766 C CA . PHE A 1 101 ? -15.804 -2.768 19.786 1.00 69.44 101 PHE A CA 1
ATOM 767 C C . PHE A 1 101 ? -16.448 -4.141 20.022 1.00 69.44 101 PHE A C 1
ATOM 769 O O . PHE A 1 101 ? -17.470 -4.243 20.701 1.00 69.44 101 PHE A O 1
ATOM 776 N N . LEU A 1 102 ? -15.830 -5.210 19.507 1.00 65.38 102 LEU A N 1
ATOM 777 C CA . LEU A 1 102 ? -16.296 -6.582 19.708 1.00 65.38 102 LEU A CA 1
ATOM 778 C C . LEU A 1 102 ? -16.344 -6.960 21.198 1.00 65.38 102 LEU A C 1
ATOM 780 O O . LEU A 1 102 ? -17.381 -7.415 21.675 1.00 65.38 102 LEU A O 1
ATOM 784 N N . VAL A 1 103 ? -15.243 -6.759 21.927 1.00 63.78 103 VAL A N 1
ATOM 785 C CA . VAL A 1 103 ? -15.109 -7.166 23.340 1.00 63.78 103 VAL A CA 1
ATOM 786 C C . VAL A 1 103 ? -15.990 -6.334 24.277 1.00 63.78 103 VAL A C 1
ATOM 788 O O . VAL A 1 103 ? -16.425 -6.828 25.318 1.00 63.78 103 VAL A O 1
ATOM 791 N N . PHE A 1 104 ? -16.251 -5.077 23.926 1.00 62.97 104 PHE A N 1
ATOM 792 C CA . PHE A 1 104 ? -17.080 -4.167 24.713 1.00 62.97 104 PHE A CA 1
ATOM 793 C C . PHE A 1 104 ? -18.577 -4.482 24.583 1.00 62.97 104 PHE A C 1
ATOM 795 O O . PHE A 1 104 ? -19.309 -4.482 25.567 1.00 62.97 104 PHE A O 1
ATOM 802 N N . ILE A 1 105 ? -19.047 -4.830 23.380 1.00 60.00 105 ILE A N 1
ATOM 803 C CA . ILE A 1 105 ? -20.468 -5.145 23.144 1.00 60.00 105 ILE A CA 1
ATOM 804 C C . ILE A 1 105 ? -20.839 -6.556 23.637 1.00 60.00 105 ILE A C 1
ATOM 806 O O . ILE A 1 105 ? -22.000 -6.809 23.966 1.00 60.00 105 ILE A O 1
ATOM 810 N N . GLU A 1 106 ? -19.865 -7.465 23.765 1.00 60.72 106 GLU A N 1
ATOM 811 C CA . GLU A 1 106 ? -20.054 -8.778 24.401 1.00 60.72 106 GLU A CA 1
ATOM 812 C C . GLU A 1 106 ? -20.552 -8.684 25.870 1.00 60.72 106 GLU A C 1
ATOM 814 O O . GLU A 1 106 ? -21.154 -9.644 26.345 1.00 60.72 106 GLU A O 1
ATOM 819 N N . GLU A 1 107 ? -20.389 -7.551 26.577 1.00 54.34 107 GLU A N 1
ATOM 820 C CA . GLU A 1 107 ? -20.761 -7.388 28.002 1.00 54.34 107 GLU A CA 1
ATOM 821 C C . GLU A 1 107 ? -22.228 -7.072 28.301 1.00 54.34 107 GLU A C 1
ATOM 823 O O . GLU A 1 107 ? -22.667 -7.286 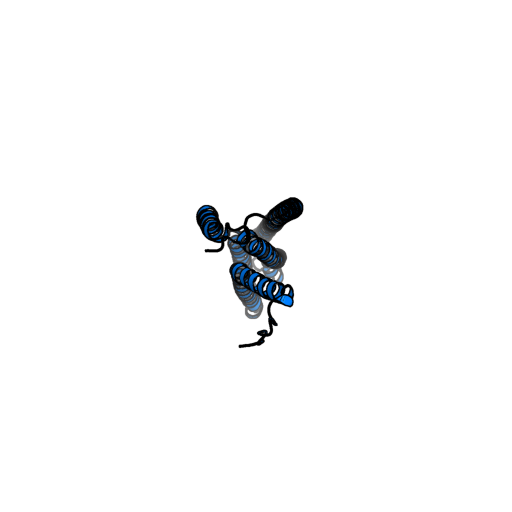29.427 1.00 54.34 107 GLU A O 1
ATOM 828 N N . ALA A 1 108 ? -23.005 -6.569 27.342 1.00 55.00 108 ALA A N 1
ATOM 829 C CA . ALA A 1 108 ? -24.342 -6.032 27.624 1.00 55.00 108 ALA A CA 1
ATOM 830 C C . ALA A 1 108 ? -25.453 -7.105 27.745 1.00 55.00 108 ALA A C 1
ATOM 832 O O . ALA A 1 108 ? -26.583 -6.854 27.336 1.00 55.00 108 ALA A O 1
ATOM 833 N N . ASP A 1 109 ? -25.141 -8.328 28.193 1.00 52.03 109 ASP A N 1
ATOM 834 C CA . ASP A 1 109 ? -26.035 -9.512 28.171 1.00 52.03 109 ASP A CA 1
ATOM 835 C C . ASP A 1 109 ? -26.598 -9.882 26.776 1.00 52.03 109 ASP A C 1
ATOM 837 O O . ASP A 1 109 ? -27.418 -10.787 26.610 1.00 52.03 109 ASP A O 1
ATOM 841 N N . LEU A 1 110 ? -26.088 -9.242 25.720 1.00 48.31 110 LEU A N 1
ATOM 842 C CA . LEU A 1 110 ? -26.397 -9.524 24.317 1.00 48.31 110 LEU A CA 1
ATOM 843 C C . LEU A 1 110 ? -25.339 -10.411 23.642 1.00 48.31 110 LEU A C 1
ATOM 845 O O . LEU A 1 110 ? -25.484 -10.738 22.460 1.00 48.31 110 LEU A O 1
ATOM 849 N N . GLY A 1 111 ? -24.311 -10.841 24.385 1.00 47.91 111 GLY A N 1
ATOM 850 C CA . GLY A 1 111 ? -23.155 -11.615 23.911 1.00 47.91 111 GLY A CA 1
ATOM 851 C C . GLY A 1 111 ? -23.464 -12.766 22.932 1.00 47.91 111 GLY A C 1
ATOM 852 O O . GLY A 1 111 ? -22.799 -12.857 21.898 1.00 47.91 111 GLY A O 1
ATOM 853 N N . PRO A 1 112 ? -24.506 -13.601 23.143 1.00 45.72 112 PRO A N 1
ATOM 854 C CA . PRO A 1 112 ? -24.809 -14.716 22.236 1.00 45.72 112 PRO A CA 1
ATOM 855 C C . PRO A 1 112 ? -25.421 -14.290 20.890 1.00 45.72 112 PRO A C 1
ATOM 857 O O . PRO A 1 112 ? -25.250 -14.966 19.874 1.00 45.72 112 PRO A O 1
ATOM 860 N N . LEU A 1 113 ? -26.177 -13.188 20.877 1.00 44.09 113 LEU A N 1
ATOM 861 C CA . LEU A 1 113 ? -26.868 -12.673 19.689 1.00 44.09 113 LEU A CA 1
ATOM 862 C C . LEU A 1 113 ? -26.004 -11.675 18.928 1.00 44.09 113 LEU A C 1
ATOM 864 O O . LEU A 1 113 ? -26.093 -11.614 17.704 1.00 44.09 113 LEU A O 1
ATOM 868 N N . TRP A 1 114 ? -25.150 -10.932 19.631 1.00 46.03 114 TRP A N 1
ATOM 869 C CA . TRP A 1 114 ? -24.194 -10.021 19.024 1.00 46.03 114 TRP A CA 1
ATOM 870 C C . TRP A 1 114 ? -23.198 -10.765 18.141 1.00 46.03 114 TRP A C 1
ATOM 872 O O . TRP A 1 114 ? -23.083 -10.422 16.972 1.00 46.03 114 TRP A O 1
ATOM 882 N N . GLY A 1 115 ? -22.580 -11.847 18.629 1.00 44.78 115 GLY A N 1
ATOM 883 C CA . GLY A 1 115 ? -21.677 -12.668 17.816 1.00 44.78 115 GLY A CA 1
ATOM 884 C C . GLY A 1 115 ? -22.341 -13.185 16.535 1.00 44.78 115 GLY A C 1
ATOM 885 O O . GLY A 1 115 ? -21.747 -13.120 15.465 1.00 44.78 115 GLY A O 1
ATOM 886 N N . LYS A 1 116 ? -23.616 -13.601 16.602 1.00 49.72 116 LYS A N 1
ATOM 887 C CA . LYS A 1 116 ? -24.398 -14.019 15.423 1.00 49.72 116 LYS A CA 1
ATOM 888 C C . LYS A 1 116 ? -24.759 -12.862 14.491 1.00 49.72 116 LYS A C 1
ATOM 890 O O . LYS A 1 116 ? -24.744 -13.047 13.282 1.00 49.72 116 LYS A O 1
ATOM 895 N N . ARG A 1 117 ? -25.088 -11.681 15.023 1.00 47.94 117 ARG A N 1
ATOM 896 C CA . ARG A 1 117 ? -25.415 -10.480 14.232 1.00 47.94 117 ARG A CA 1
ATOM 897 C C . ARG A 1 117 ? -24.184 -9.854 13.601 1.00 47.94 117 ARG A C 1
ATOM 899 O O . ARG A 1 117 ? -24.284 -9.365 12.489 1.00 47.94 117 ARG A O 1
ATOM 906 N N . LEU A 1 118 ? -23.042 -9.904 14.276 1.00 48.41 118 LEU A N 1
ATOM 907 C CA . LEU A 1 118 ? -21.763 -9.470 13.744 1.00 48.41 118 LEU A CA 1
ATOM 908 C C . LEU A 1 118 ? -21.234 -10.467 12.715 1.00 48.41 118 LEU A C 1
ATOM 910 O O . LEU A 1 118 ? -20.750 -10.031 11.685 1.00 48.41 118 LEU A O 1
ATOM 914 N N . LEU A 1 119 ? -21.372 -11.780 12.943 1.00 47.31 119 LEU A N 1
ATOM 915 C CA . LEU A 1 119 ? -21.095 -12.791 11.918 1.00 47.31 119 LEU A CA 1
ATOM 916 C C . LEU A 1 119 ? -22.018 -12.618 10.714 1.00 47.31 119 LEU A C 1
ATOM 918 O O . LEU A 1 119 ? -21.526 -12.630 9.604 1.00 47.31 119 LEU A O 1
ATOM 922 N N . ALA A 1 120 ? -23.314 -12.363 10.910 1.00 50.53 120 ALA A N 1
ATOM 923 C CA . ALA A 1 120 ? -24.233 -12.077 9.810 1.00 50.53 120 ALA A CA 1
ATOM 924 C C . ALA A 1 120 ? -23.911 -10.746 9.111 1.00 50.53 120 ALA A C 1
ATOM 926 O O . ALA A 1 120 ? -23.934 -10.681 7.892 1.00 50.53 120 ALA A O 1
ATOM 927 N N . PHE A 1 121 ? -23.568 -9.690 9.851 1.00 43.84 121 PHE A N 1
ATOM 928 C CA . PHE A 1 121 ? -23.117 -8.415 9.289 1.00 43.84 121 PHE A CA 1
ATOM 929 C C . PHE A 1 121 ? -21.817 -8.593 8.506 1.00 43.84 121 PHE A C 1
ATOM 931 O O . PHE A 1 121 ? -21.694 -8.079 7.404 1.00 43.84 121 PHE A O 1
ATOM 938 N N . ARG A 1 122 ? -20.877 -9.383 9.029 1.00 46.41 122 ARG A N 1
ATOM 939 C CA . ARG A 1 122 ? -19.666 -9.799 8.329 1.00 46.41 122 ARG A CA 1
ATOM 940 C C . ARG A 1 122 ? -20.024 -10.630 7.098 1.00 46.41 122 ARG A C 1
ATOM 942 O O . ARG A 1 122 ? -19.533 -10.351 6.031 1.00 46.41 122 ARG A O 1
ATOM 949 N N . ASP A 1 123 ? -20.936 -11.577 7.160 1.00 48.97 123 ASP A N 1
ATOM 950 C CA . ASP A 1 123 ? -21.271 -12.380 5.983 1.00 48.97 123 ASP A CA 1
ATOM 951 C C . ASP A 1 123 ? -22.058 -11.557 4.928 1.00 48.97 123 ASP A C 1
ATOM 953 O O . ASP A 1 123 ? -22.017 -11.875 3.742 1.00 48.97 123 ASP A O 1
ATOM 957 N N . ILE A 1 124 ? -22.718 -10.456 5.329 1.00 45.94 124 ILE A N 1
ATOM 958 C CA . ILE A 1 124 ? -23.461 -9.527 4.451 1.00 45.94 124 ILE A CA 1
ATOM 959 C C . ILE A 1 124 ? -22.581 -8.387 3.889 1.00 45.94 124 ILE A C 1
ATOM 961 O O . ILE A 1 124 ? -22.804 -7.951 2.762 1.00 45.94 124 ILE A O 1
ATOM 965 N N . HIS A 1 125 ? -21.608 -7.865 4.644 1.00 41.03 125 HIS A N 1
ATOM 966 C CA . HIS A 1 125 ? -20.717 -6.758 4.228 1.00 41.03 125 HIS A CA 1
ATOM 967 C C . HIS A 1 125 ? -19.290 -7.197 3.892 1.00 41.03 125 HIS A C 1
ATOM 969 O O . HIS A 1 125 ? -18.611 -6.554 3.101 1.00 41.03 125 HIS A O 1
ATOM 975 N N . TYR A 1 126 ? -18.852 -8.300 4.479 1.00 44.22 126 TYR A N 1
ATOM 976 C CA . TYR A 1 126 ? -17.588 -9.002 4.268 1.00 44.22 126 TYR A CA 1
ATOM 977 C C . TYR A 1 126 ? -17.834 -10.253 3.405 1.00 44.22 126 TYR A C 1
ATOM 979 O O . TYR A 1 126 ? -17.160 -11.271 3.557 1.00 44.22 126 TYR A O 1
ATOM 987 N N . SER A 1 127 ? -18.744 -10.186 2.420 1.00 39.66 127 SER A N 1
ATOM 988 C CA . SER A 1 127 ? -18.380 -10.840 1.161 1.00 39.66 127 SER A CA 1
ATOM 989 C C . SER A 1 127 ? -17.030 -10.226 0.827 1.00 39.66 127 SER A C 1
ATOM 991 O O . SER A 1 127 ? -16.992 -9.003 0.694 1.00 39.66 127 SER A O 1
ATOM 993 N N . GLU A 1 128 ? -15.946 -11.003 0.863 1.00 43.91 128 GLU A N 1
ATOM 994 C CA . GLU A 1 128 ? -14.590 -10.555 0.553 1.00 43.91 128 GLU A CA 1
ATOM 995 C C . GLU A 1 128 ? -14.634 -9.814 -0.785 1.00 43.91 128 GLU A C 1
ATOM 997 O O . GLU A 1 128 ? -14.484 -10.395 -1.859 1.00 43.91 128 GLU A O 1
ATOM 1002 N N . SER A 1 129 ? -14.921 -8.513 -0.744 1.00 44.75 129 SER A N 1
ATOM 1003 C CA . SER A 1 129 ? -14.702 -7.649 -1.877 1.00 44.75 129 SER A CA 1
ATOM 1004 C C . SER A 1 129 ? -13.199 -7.702 -1.988 1.00 44.75 129 SER A C 1
ATOM 1006 O O . SER A 1 129 ? -12.508 -7.289 -1.058 1.00 44.75 129 SER A O 1
ATOM 1008 N N . LEU A 1 130 ? -12.720 -8.397 -3.026 1.00 53.94 130 LEU A N 1
ATOM 1009 C CA . LEU A 1 130 ? -11.315 -8.464 -3.404 1.00 53.94 130 LEU A CA 1
ATOM 1010 C C . LEU A 1 130 ? -10.700 -7.121 -3.048 1.00 53.94 130 LEU A C 1
ATOM 1012 O O . LEU A 1 130 ? -11.060 -6.137 -3.693 1.00 53.94 130 LEU A O 1
ATOM 1016 N N . ASP A 1 131 ? -9.889 -7.060 -1.984 1.00 64.31 131 ASP A N 1
ATOM 1017 C CA . ASP A 1 131 ? -9.372 -5.771 -1.546 1.00 64.31 131 ASP A CA 1
ATOM 1018 C C . ASP A 1 131 ? -8.550 -5.244 -2.719 1.00 64.31 131 ASP A C 1
ATOM 1020 O O . ASP A 1 131 ? -7.507 -5.793 -3.095 1.00 64.31 131 ASP A O 1
ATOM 1024 N N . THR A 1 132 ? -9.099 -4.236 -3.391 1.00 71.19 132 THR A N 1
ATOM 1025 C CA . THR A 1 132 ? -8.543 -3.746 -4.643 1.00 71.19 132 THR A CA 1
ATOM 1026 C C . THR A 1 132 ? -7.264 -2.964 -4.382 1.00 71.19 132 THR A C 1
ATOM 1028 O O . THR A 1 132 ? -6.512 -2.716 -5.325 1.00 71.19 132 THR A O 1
ATOM 1031 N N . MET A 1 133 ? -6.993 -2.569 -3.128 1.00 79.75 133 MET A N 1
ATOM 1032 C CA . MET A 1 133 ? -5.860 -1.710 -2.797 1.00 79.75 133 MET A CA 1
ATOM 1033 C C . MET A 1 133 ? -4.518 -2.424 -2.965 1.00 79.75 133 MET A C 1
ATOM 1035 O O . MET A 1 133 ? -3.708 -1.922 -3.752 1.00 79.75 133 MET A O 1
ATOM 1039 N N . PRO A 1 134 ? -4.271 -3.604 -2.348 1.00 79.75 134 PRO A N 1
ATOM 1040 C CA . PRO A 1 134 ? -3.079 -4.379 -2.658 1.00 79.75 134 PRO A CA 1
ATOM 1041 C C . PRO A 1 134 ? -2.978 -4.635 -4.158 1.00 79.75 134 PRO A C 1
ATOM 1043 O O . PRO A 1 134 ? -1.950 -4.330 -4.751 1.00 79.75 134 PRO A O 1
ATOM 1046 N N . LEU A 1 135 ? -4.048 -5.136 -4.793 1.00 82.81 135 LEU A N 1
ATOM 1047 C CA . LEU A 1 135 ? -4.055 -5.492 -6.220 1.00 82.81 135 LEU A CA 1
ATOM 1048 C C . LEU A 1 135 ? -3.625 -4.331 -7.120 1.00 82.81 135 LEU A C 1
ATOM 1050 O O . LEU A 1 135 ? -2.818 -4.518 -8.026 1.00 82.81 135 LEU A O 1
ATOM 1054 N N . THR A 1 136 ? -4.104 -3.121 -6.847 1.00 85.88 136 THR A N 1
ATOM 1055 C CA . THR A 1 136 ? -3.728 -1.929 -7.616 1.00 85.88 136 THR A CA 1
ATOM 1056 C C . THR A 1 136 ? -2.237 -1.629 -7.478 1.00 85.88 136 THR A C 1
ATOM 1058 O O . THR A 1 136 ? -1.560 -1.363 -8.470 1.00 85.88 136 THR A O 1
ATOM 1061 N N . PHE A 1 137 ? -1.684 -1.729 -6.271 1.00 85.81 137 PHE A N 1
ATOM 1062 C CA . PHE A 1 137 ? -0.255 -1.507 -6.048 1.00 85.81 137 PHE A CA 1
ATOM 1063 C C . PHE A 1 137 ? 0.616 -2.610 -6.653 1.00 85.81 137 PHE A C 1
ATOM 1065 O O . PHE A 1 137 ? 1.694 -2.318 -7.179 1.00 85.81 137 PHE A O 1
ATOM 1072 N N . TRP A 1 138 ? 0.126 -3.852 -6.663 1.00 86.56 138 TRP A N 1
ATOM 1073 C CA . TRP A 1 138 ? 0.742 -4.962 -7.391 1.00 86.56 138 TRP A CA 1
ATOM 1074 C C . TRP A 1 138 ? 0.824 -4.663 -8.881 1.00 86.56 138 TRP A C 1
ATOM 1076 O O . TRP A 1 138 ? 1.896 -4.784 -9.469 1.00 86.56 138 TRP A O 1
ATOM 1086 N N . LEU A 1 139 ? -0.278 -4.213 -9.483 1.00 89.12 139 LEU A N 1
ATOM 1087 C CA . LEU A 1 139 ? -0.329 -3.890 -10.906 1.00 89.12 139 LEU A CA 1
ATOM 1088 C C . LEU A 1 139 ? 0.645 -2.772 -11.275 1.00 89.12 139 LEU A C 1
ATOM 1090 O O . LEU A 1 139 ? 1.385 -2.912 -12.249 1.00 89.12 139 LEU A O 1
ATOM 1094 N N . VAL A 1 140 ? 0.704 -1.695 -10.487 1.00 90.75 140 VAL A N 1
ATOM 1095 C CA . VAL A 1 140 ? 1.671 -0.622 -10.753 1.00 90.75 140 VAL A CA 1
ATOM 1096 C C . VAL A 1 140 ? 3.102 -1.119 -10.559 1.00 90.75 140 VAL A C 1
ATOM 1098 O O . VAL A 1 140 ? 3.969 -0.796 -11.368 1.00 90.75 140 VAL A O 1
ATOM 1101 N N . THR A 1 141 ? 3.360 -1.953 -9.548 1.00 90.69 141 THR A N 1
ATOM 1102 C CA . THR A 1 141 ? 4.704 -2.503 -9.337 1.00 90.69 141 THR A CA 1
ATOM 1103 C C . THR A 1 141 ? 5.154 -3.373 -10.502 1.00 90.69 141 THR A C 1
ATOM 1105 O O . THR A 1 141 ? 6.249 -3.173 -11.028 1.00 90.69 141 THR A O 1
ATOM 1108 N N . LEU A 1 142 ? 4.285 -4.269 -10.971 1.00 90.62 142 LEU A N 1
ATOM 1109 C CA . LEU A 1 142 ? 4.543 -5.099 -12.144 1.00 90.62 142 LEU A CA 1
ATOM 1110 C C . LEU A 1 142 ? 4.766 -4.253 -13.401 1.00 90.62 142 LEU A C 1
ATOM 1112 O O . LEU A 1 142 ? 5.695 -4.534 -14.156 1.00 90.62 142 LEU A O 1
ATOM 1116 N N . ALA A 1 143 ? 3.974 -3.197 -13.606 1.00 91.56 143 ALA A N 1
ATOM 1117 C CA . ALA A 1 143 ? 4.148 -2.289 -14.737 1.00 91.56 143 ALA A CA 1
ATOM 1118 C C . ALA A 1 143 ? 5.519 -1.588 -14.704 1.00 91.56 143 ALA A C 1
ATOM 1120 O O . ALA A 1 143 ? 6.238 -1.596 -15.704 1.00 91.56 143 ALA A O 1
ATOM 1121 N N . CYS A 1 144 ? 5.923 -1.048 -13.550 1.00 93.00 144 CYS A N 1
ATOM 1122 C CA . CYS A 1 144 ? 7.235 -0.424 -13.363 1.00 93.00 144 CYS A CA 1
ATOM 1123 C C . CYS A 1 144 ? 8.383 -1.420 -13.588 1.00 93.00 144 CYS A C 1
ATOM 1125 O O . CYS A 1 144 ? 9.342 -1.110 -14.295 1.00 93.00 144 CYS A O 1
ATOM 1127 N N . SER A 1 145 ? 8.286 -2.632 -13.029 1.00 91.19 145 SER A N 1
ATOM 1128 C CA . SER A 1 145 ? 9.299 -3.683 -13.190 1.00 91.19 145 SER A CA 1
ATOM 1129 C C . SER A 1 145 ? 9.415 -4.173 -14.634 1.00 91.19 145 SER A C 1
ATOM 1131 O O . SER A 1 145 ? 10.526 -4.404 -15.119 1.00 91.19 145 SER A O 1
ATOM 1133 N N . ALA A 1 146 ? 8.290 -4.304 -15.342 1.00 90.44 146 ALA A N 1
ATOM 1134 C CA . ALA A 1 146 ? 8.273 -4.679 -16.750 1.00 90.44 146 ALA A CA 1
ATOM 1135 C C . ALA A 1 146 ? 8.934 -3.597 -17.613 1.00 90.44 146 ALA A C 1
ATOM 1137 O O . ALA A 1 146 ? 9.833 -3.905 -18.394 1.00 90.44 146 ALA A O 1
ATOM 1138 N N . LEU A 1 147 ? 8.559 -2.326 -17.422 1.00 89.56 147 LEU A N 1
ATOM 1139 C CA . LEU A 1 147 ? 9.179 -1.202 -18.127 1.00 89.56 147 LEU A CA 1
ATOM 1140 C C . LEU A 1 147 ? 10.681 -1.120 -17.848 1.00 89.56 147 LEU A C 1
ATOM 1142 O O . LEU A 1 147 ? 11.460 -1.007 -18.790 1.00 89.56 147 LEU A O 1
ATOM 1146 N N . PHE A 1 148 ? 11.100 -1.250 -16.587 1.00 90.81 148 PHE A N 1
ATOM 1147 C CA . PHE A 1 148 ? 12.515 -1.292 -16.216 1.00 90.81 148 PHE A CA 1
ATOM 1148 C C . PHE A 1 148 ? 13.265 -2.404 -16.959 1.00 90.81 148 PHE A C 1
ATOM 1150 O O . PHE A 1 148 ? 14.307 -2.143 -17.554 1.00 90.81 148 PHE A O 1
ATOM 1157 N N . SER A 1 149 ? 12.716 -3.621 -16.983 1.00 88.31 149 SER A N 1
ATOM 1158 C CA . SER A 1 149 ? 13.339 -4.777 -17.644 1.00 88.31 149 SER A CA 1
ATOM 1159 C C . SER A 1 149 ? 13.481 -4.568 -19.151 1.00 88.31 149 SER A C 1
ATOM 1161 O O . SER A 1 149 ? 14.540 -4.821 -19.721 1.00 88.31 149 SER A O 1
ATOM 1163 N N . VAL A 1 150 ? 12.425 -4.059 -19.794 1.00 87.25 150 VAL A N 1
ATOM 1164 C CA . VAL A 1 150 ? 12.426 -3.760 -21.232 1.00 87.25 150 VAL A CA 1
ATOM 1165 C C . VAL A 1 150 ? 13.470 -2.696 -21.568 1.00 87.25 150 VAL A C 1
ATOM 1167 O O . VAL A 1 150 ? 14.184 -2.846 -22.558 1.00 87.25 150 VAL A O 1
ATOM 1170 N N . GLN A 1 151 ? 13.583 -1.639 -20.758 1.00 85.62 151 GLN A N 1
ATOM 1171 C CA . GLN A 1 151 ? 14.559 -0.578 -21.011 1.00 85.62 151 GLN A CA 1
ATOM 1172 C C . GLN A 1 151 ? 15.991 -1.024 -20.729 1.00 85.62 151 GLN A C 1
ATOM 1174 O O . GLN A 1 151 ? 16.876 -0.763 -21.537 1.00 85.62 151 GLN A O 1
ATOM 1179 N N . LEU A 1 152 ? 16.217 -1.762 -19.643 1.00 86.00 152 LEU A N 1
ATOM 1180 C CA . LEU A 1 152 ? 17.533 -2.296 -19.306 1.00 86.00 152 LEU A CA 1
ATOM 1181 C C . LEU A 1 152 ? 18.035 -3.295 -20.362 1.00 86.00 152 LEU A C 1
ATOM 1183 O O . LEU A 1 152 ? 19.220 -3.307 -20.683 1.00 86.00 152 LEU A O 1
ATOM 1187 N N . GLY A 1 153 ? 17.138 -4.093 -20.955 1.00 82.75 153 GLY A N 1
ATOM 1188 C CA . GLY A 1 153 ? 17.462 -4.994 -22.067 1.00 82.75 153 GLY A CA 1
ATOM 1189 C C . GLY A 1 153 ? 17.899 -4.280 -23.354 1.00 82.75 153 GLY A C 1
ATOM 1190 O O . GLY A 1 153 ? 18.483 -4.910 -24.232 1.00 82.75 153 GLY A O 1
ATOM 1191 N N . ARG A 1 154 ? 17.649 -2.968 -23.465 1.00 80.00 154 ARG A N 1
ATOM 1192 C CA . ARG A 1 154 ? 18.097 -2.111 -24.576 1.00 80.00 154 ARG A CA 1
ATOM 1193 C C . ARG A 1 154 ? 19.400 -1.364 -24.268 1.00 80.00 154 ARG A C 1
ATOM 1195 O O . ARG A 1 154 ? 19.880 -0.617 -25.119 1.00 80.00 154 ARG A O 1
ATOM 1202 N N . THR A 1 155 ? 19.973 -1.533 -23.075 1.00 77.31 155 THR A N 1
ATOM 1203 C CA . THR A 1 155 ? 21.217 -0.868 -22.669 1.00 77.31 155 THR A CA 1
ATOM 1204 C C . THR A 1 155 ? 22.438 -1.742 -23.008 1.00 77.31 155 THR A C 1
ATOM 1206 O O . THR A 1 155 ? 22.461 -2.918 -22.654 1.00 77.31 155 THR A O 1
ATOM 1209 N N . PRO A 1 156 ? 23.495 -1.196 -23.641 1.00 69.94 156 PRO A N 1
ATOM 1210 C CA . PRO A 1 156 ? 24.675 -1.966 -24.061 1.00 69.94 156 PRO A CA 1
ATOM 1211 C C . PRO A 1 156 ? 25.649 -2.362 -22.928 1.00 69.94 156 PRO A C 1
ATOM 1213 O O . PRO A 1 156 ? 26.590 -3.113 -23.172 1.00 69.94 156 PRO A O 1
ATOM 1216 N N . SER A 1 157 ? 25.470 -1.867 -21.697 1.00 67.31 157 SER A N 1
ATOM 1217 C CA . SER A 1 157 ? 26.321 -2.204 -20.537 1.00 67.31 157 SER A CA 1
ATOM 1218 C C . SER A 1 157 ? 25.913 -3.520 -19.859 1.00 67.31 157 SER A C 1
ATOM 1220 O O . SER A 1 157 ? 24.766 -3.930 -19.994 1.00 67.31 157 SER A O 1
ATOM 1222 N N . ASN A 1 158 ? 26.805 -4.125 -19.055 1.00 62.62 158 ASN A N 1
ATOM 1223 C CA . ASN A 1 158 ? 26.562 -5.319 -18.219 1.00 62.62 158 ASN A CA 1
ATOM 1224 C C . ASN A 1 158 ? 25.287 -5.209 -17.346 1.00 62.62 158 ASN A C 1
ATOM 1226 O O . ASN A 1 158 ? 25.344 -4.889 -16.159 1.00 62.62 158 ASN A O 1
ATOM 1230 N N . GLY A 1 159 ? 24.126 -5.528 -17.925 1.00 63.78 159 GLY A N 1
ATOM 1231 C CA . GLY A 1 159 ? 22.809 -5.394 -17.295 1.00 63.78 159 GLY A CA 1
ATOM 1232 C C . GLY A 1 159 ? 22.578 -6.325 -16.103 1.00 63.78 159 GLY A C 1
ATOM 1233 O O . GLY A 1 159 ? 21.684 -6.072 -15.302 1.00 63.78 159 GLY A O 1
ATOM 1234 N N . GLY A 1 160 ? 23.401 -7.369 -15.938 1.00 73.12 160 GLY A N 1
ATOM 1235 C CA . GLY A 1 160 ? 23.229 -8.409 -14.917 1.00 73.12 160 GLY A CA 1
ATOM 1236 C C . GLY A 1 160 ? 23.095 -7.879 -13.486 1.00 73.12 160 GLY A C 1
ATOM 1237 O O . GLY A 1 160 ? 22.215 -8.324 -12.754 1.00 73.12 160 GLY A O 1
ATOM 1238 N N . ILE A 1 161 ? 23.905 -6.888 -13.094 1.00 81.38 161 ILE A N 1
ATOM 1239 C CA . ILE A 1 161 ? 23.865 -6.344 -11.726 1.00 81.38 161 ILE A CA 1
ATOM 1240 C C . ILE A 1 161 ? 22.609 -5.504 -11.467 1.00 81.38 161 ILE A C 1
ATOM 1242 O O . ILE A 1 161 ? 22.093 -5.475 -10.354 1.00 81.38 161 ILE A O 1
ATOM 1246 N N . HIS A 1 162 ? 22.067 -4.863 -12.503 1.00 83.06 162 HIS A N 1
ATOM 1247 C CA . HIS A 1 162 ? 20.885 -4.013 -12.392 1.00 83.06 162 HIS A CA 1
ATOM 1248 C C . HIS A 1 162 ? 19.596 -4.839 -12.238 1.00 83.06 162 HIS A C 1
ATOM 1250 O O . HIS A 1 162 ? 18.636 -4.357 -11.641 1.00 83.06 162 HIS A O 1
ATOM 1256 N N . TYR A 1 163 ? 19.591 -6.113 -12.651 1.00 83.44 163 TYR A N 1
ATOM 1257 C CA . TYR A 1 163 ? 18.492 -7.042 -12.358 1.00 83.44 163 TYR A CA 1
ATOM 1258 C C . TYR A 1 163 ? 18.384 -7.416 -10.871 1.00 83.44 163 TYR A C 1
ATOM 1260 O O . TYR A 1 163 ? 17.305 -7.813 -10.433 1.00 83.44 163 TYR A O 1
ATOM 1268 N N . LEU A 1 164 ? 19.434 -7.215 -10.056 1.00 86.12 164 LEU A N 1
ATOM 1269 C CA . LEU A 1 164 ? 19.328 -7.368 -8.596 1.00 86.12 164 LEU A CA 1
ATOM 1270 C C . LEU A 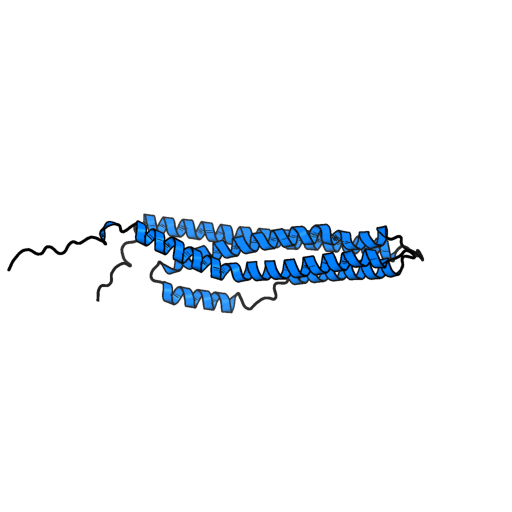1 164 ? 18.291 -6.413 -7.994 1.00 86.12 164 LEU A C 1
ATOM 1272 O O . LEU A 1 164 ? 17.683 -6.727 -6.976 1.00 86.12 164 LEU A O 1
ATOM 1276 N N . VAL A 1 165 ? 18.029 -5.277 -8.646 1.00 85.94 165 VAL A N 1
ATOM 1277 C CA . VAL A 1 165 ? 16.980 -4.341 -8.227 1.00 85.94 165 VAL A CA 1
ATOM 1278 C C . VAL A 1 165 ? 15.606 -5.006 -8.290 1.00 85.94 165 VAL A C 1
ATOM 1280 O O . VAL A 1 165 ? 14.808 -4.831 -7.374 1.00 85.94 165 VAL A O 1
ATOM 1283 N N . LEU A 1 166 ? 15.339 -5.831 -9.309 1.00 86.19 166 LEU A N 1
ATOM 1284 C CA . LEU A 1 166 ? 14.087 -6.588 -9.396 1.00 86.19 166 LEU A CA 1
ATOM 1285 C C . LEU A 1 166 ? 13.980 -7.640 -8.294 1.00 86.19 166 LEU A C 1
ATOM 1287 O O . LEU A 1 166 ? 12.886 -7.869 -7.789 1.00 86.19 166 LEU A O 1
ATOM 1291 N N . PHE A 1 167 ? 15.101 -8.243 -7.889 1.00 85.31 167 PHE A N 1
ATOM 1292 C CA . PHE A 1 167 ? 15.122 -9.154 -6.746 1.00 85.31 167 PHE A CA 1
ATOM 1293 C C . PHE A 1 167 ? 14.782 -8.424 -5.443 1.00 85.31 167 PHE A C 1
ATOM 1295 O O . PHE A 1 167 ? 13.960 -8.914 -4.674 1.00 85.31 167 PHE A O 1
ATOM 1302 N N . VAL A 1 168 ? 15.350 -7.234 -5.214 1.00 86.12 168 VAL A N 1
ATOM 1303 C CA . VAL A 1 168 ? 15.009 -6.404 -4.047 1.00 86.12 168 VAL A CA 1
ATOM 1304 C C . VAL A 1 168 ? 13.531 -6.019 -4.078 1.00 86.12 168 VAL A C 1
ATOM 1306 O O . VAL A 1 168 ? 12.846 -6.217 -3.083 1.00 86.12 168 VAL A O 1
ATOM 1309 N N . VAL A 1 169 ? 13.009 -5.562 -5.223 1.00 86.06 169 VAL A N 1
ATOM 1310 C CA . VAL A 1 169 ? 11.579 -5.249 -5.382 1.00 86.06 169 VAL A CA 1
ATOM 1311 C C . VAL A 1 169 ? 10.718 -6.479 -5.085 1.00 86.06 169 VAL A C 1
ATOM 1313 O O . VAL A 1 169 ? 9.778 -6.380 -4.305 1.00 86.06 169 VAL A O 1
ATOM 1316 N N . ALA A 1 170 ? 11.058 -7.652 -5.625 1.00 83.69 170 ALA A N 1
ATOM 1317 C CA . ALA A 1 170 ? 10.338 -8.897 -5.363 1.00 83.69 170 ALA A CA 1
ATOM 1318 C C . ALA A 1 170 ? 10.389 -9.313 -3.882 1.00 83.69 170 ALA A C 1
ATOM 1320 O O . ALA A 1 170 ? 9.373 -9.721 -3.322 1.00 83.69 170 ALA A O 1
ATOM 1321 N N . ALA A 1 171 ? 11.538 -9.176 -3.220 1.00 85.06 171 ALA A N 1
ATOM 1322 C CA . ALA A 1 171 ? 11.675 -9.467 -1.796 1.00 85.06 171 ALA A CA 1
ATOM 1323 C C . ALA A 1 171 ? 10.844 -8.499 -0.938 1.00 85.06 171 ALA A C 1
ATOM 1325 O O . ALA A 1 171 ? 10.130 -8.936 -0.033 1.00 85.06 171 ALA A O 1
ATOM 1326 N N . SER A 1 172 ? 10.878 -7.201 -1.252 1.00 81.88 172 SER A N 1
ATOM 1327 C CA . SER A 1 172 ? 10.051 -6.187 -0.594 1.00 81.88 172 SER A CA 1
ATOM 1328 C C . SER A 1 172 ? 8.561 -6.457 -0.803 1.00 81.88 172 SER A C 1
ATOM 1330 O O . SER A 1 172 ? 7.776 -6.314 0.127 1.00 81.88 172 SER A O 1
ATOM 1332 N N . LEU A 1 173 ? 8.173 -6.926 -1.989 1.00 80.81 173 LEU A N 1
ATOM 1333 C CA . LEU A 1 173 ? 6.811 -7.352 -2.284 1.00 80.81 173 LEU A CA 1
ATOM 1334 C C . LEU A 1 173 ? 6.379 -8.544 -1.413 1.00 80.81 173 LEU A C 1
ATOM 1336 O O . LEU A 1 173 ? 5.326 -8.489 -0.780 1.00 80.81 173 LEU A O 1
ATOM 1340 N N . VAL A 1 174 ? 7.197 -9.596 -1.316 1.00 84.31 174 VAL A N 1
ATOM 1341 C CA . VAL A 1 174 ? 6.908 -10.747 -0.440 1.00 84.31 174 VAL A CA 1
ATOM 1342 C C . VAL A 1 174 ? 6.767 -10.301 1.017 1.00 84.31 174 VAL A C 1
ATOM 1344 O O . VAL A 1 174 ? 5.804 -10.678 1.685 1.00 84.31 174 VAL A O 1
ATOM 1347 N N . TYR A 1 175 ? 7.670 -9.446 1.499 1.00 82.81 175 TYR A N 1
ATOM 1348 C CA . TYR A 1 175 ? 7.583 -8.866 2.840 1.00 82.81 175 TYR A CA 1
ATOM 1349 C C . TYR A 1 175 ? 6.250 -8.124 3.052 1.00 82.81 175 TYR A C 1
ATOM 1351 O O . TYR A 1 175 ? 5.516 -8.403 3.996 1.00 82.81 175 TYR A O 1
ATOM 1359 N N . CYS A 1 176 ? 5.872 -7.269 2.103 1.00 80.38 176 CYS A N 1
ATOM 1360 C CA . CYS A 1 176 ? 4.617 -6.528 2.117 1.00 80.38 176 CYS A CA 1
ATOM 1361 C C . CYS A 1 176 ? 3.367 -7.430 2.106 1.00 80.38 176 CYS A C 1
ATOM 1363 O O . CYS A 1 176 ? 2.406 -7.124 2.810 1.00 80.38 176 CYS A O 1
ATOM 1365 N N . THR A 1 177 ? 3.356 -8.556 1.376 1.00 79.25 177 THR A N 1
ATOM 1366 C CA . THR A 1 177 ? 2.225 -9.514 1.444 1.00 79.25 177 THR A CA 1
ATOM 1367 C C . THR A 1 177 ? 2.078 -10.150 2.814 1.00 79.25 177 THR A C 1
ATOM 1369 O O . THR A 1 177 ? 0.957 -10.347 3.284 1.00 79.25 177 THR A O 1
ATOM 1372 N N . LYS A 1 178 ? 3.207 -10.477 3.451 1.00 82.69 178 LYS A N 1
ATOM 1373 C CA . LYS A 1 178 ? 3.220 -11.086 4.774 1.00 82.69 178 LYS A CA 1
ATOM 1374 C C . LYS A 1 178 ? 2.656 -10.110 5.802 1.00 82.69 178 LYS A C 1
ATOM 1376 O O . LYS A 1 178 ? 1.738 -10.485 6.522 1.00 82.69 178 LYS A O 1
ATOM 1381 N N . ASP A 1 179 ? 3.136 -8.869 5.807 1.00 78.25 179 ASP A N 1
ATOM 1382 C CA . ASP A 1 179 ? 2.675 -7.836 6.740 1.00 78.25 179 ASP A CA 1
ATOM 1383 C C . ASP A 1 179 ? 1.209 -7.458 6.504 1.00 78.25 179 ASP A C 1
ATOM 1385 O O . ASP A 1 179 ? 0.474 -7.192 7.454 1.00 78.25 179 ASP A O 1
ATOM 1389 N N . TRP A 1 180 ? 0.755 -7.471 5.247 1.00 75.88 180 TRP A N 1
ATOM 1390 C CA . TRP A 1 180 ? -0.652 -7.261 4.912 1.00 75.88 180 TRP A CA 1
ATOM 1391 C C . TRP A 1 180 ? -1.545 -8.381 5.453 1.00 75.88 180 TRP A C 1
ATOM 1393 O O . TRP A 1 180 ? -2.578 -8.118 6.067 1.00 75.88 180 TRP A O 1
ATOM 1403 N N . LYS A 1 181 ? -1.130 -9.639 5.265 1.00 77.44 181 LYS A N 1
ATOM 1404 C CA . LYS A 1 181 ? -1.831 -10.792 5.833 1.00 77.44 181 LYS A CA 1
ATOM 1405 C C . LYS A 1 181 ? -1.840 -10.732 7.360 1.00 77.44 181 LYS A C 1
ATOM 1407 O O . LYS A 1 181 ? -2.878 -10.944 7.970 1.00 77.44 181 LYS A O 1
ATOM 1412 N N . GLU A 1 182 ? -0.717 -10.377 7.974 1.00 75.88 182 GLU A N 1
ATOM 1413 C CA . GLU A 1 182 ? -0.631 -10.204 9.422 1.00 75.88 182 GLU A CA 1
ATOM 1414 C C . GLU A 1 182 ? -1.543 -9.074 9.918 1.00 75.88 182 GLU A C 1
ATOM 1416 O O . GLU A 1 182 ? -2.191 -9.226 10.948 1.00 75.88 182 GLU A O 1
ATOM 1421 N N . ALA A 1 183 ? -1.664 -7.967 9.177 1.00 69.19 183 ALA A N 1
ATOM 1422 C CA . ALA A 1 183 ? -2.596 -6.887 9.499 1.00 69.19 183 ALA A CA 1
ATOM 1423 C C . ALA A 1 183 ? -4.066 -7.333 9.436 1.00 69.19 183 ALA A C 1
ATOM 1425 O O . ALA A 1 183 ? -4.860 -6.910 10.276 1.00 69.19 183 ALA A O 1
ATOM 1426 N N . LEU A 1 184 ? -4.419 -8.207 8.489 1.00 68.06 184 LEU A N 1
ATOM 1427 C CA . LEU A 1 184 ? -5.739 -8.844 8.424 1.00 68.06 184 LEU A CA 1
ATOM 1428 C C . LEU A 1 184 ? -5.963 -9.792 9.616 1.00 68.06 184 LEU A C 1
ATOM 1430 O O . LEU A 1 184 ? -6.997 -9.724 10.281 1.00 68.06 184 LEU A O 1
ATOM 1434 N N . ASP A 1 185 ? -4.969 -10.622 9.940 1.00 69.25 185 ASP A N 1
ATOM 1435 C CA . ASP A 1 185 ? -5.038 -11.599 11.034 1.00 69.25 185 ASP A CA 1
ATOM 1436 C C . ASP A 1 185 ? -5.024 -10.930 12.430 1.00 69.25 185 ASP A C 1
ATOM 1438 O O . ASP A 1 185 ? -5.543 -11.488 13.407 1.00 69.25 185 ASP A O 1
ATOM 1442 N N . HIS A 1 186 ? -4.494 -9.701 12.526 1.00 68.69 186 HIS A N 1
ATOM 1443 C CA . HIS A 1 186 ? -4.327 -8.911 13.754 1.00 68.69 186 HIS A CA 1
ATOM 1444 C C . HIS A 1 186 ? -5.639 -8.705 14.528 1.00 68.69 186 HIS A C 1
ATOM 1446 O O . HIS A 1 186 ? -5.616 -8.552 15.753 1.00 68.69 186 HIS A O 1
ATOM 1452 N N . PHE A 1 187 ? -6.790 -8.724 13.850 1.00 66.25 187 PHE A N 1
ATOM 1453 C CA . PHE A 1 187 ? -8.099 -8.588 14.490 1.00 66.25 187 PHE A CA 1
ATOM 1454 C C . PHE A 1 187 ? -8.352 -9.680 15.542 1.00 66.25 187 PHE A C 1
ATOM 1456 O O . PHE A 1 187 ? -8.731 -9.375 16.675 1.00 66.25 187 PHE A O 1
ATOM 1463 N N . SER A 1 188 ? -8.090 -10.946 15.197 1.00 64.81 188 SER A N 1
ATOM 1464 C CA . SER A 1 188 ? -8.372 -12.091 16.077 1.00 64.81 188 SER A CA 1
ATOM 1465 C C . SER A 1 188 ? -7.483 -12.081 17.325 1.00 64.81 188 SER A C 1
ATOM 1467 O O . SER A 1 188 ? -7.979 -12.185 18.448 1.00 64.81 188 SER A O 1
ATOM 1469 N N . ASN A 1 189 ? -6.185 -11.835 17.133 1.00 70.25 189 ASN A N 1
ATOM 1470 C CA . ASN A 1 189 ? -5.214 -11.699 18.215 1.00 70.25 189 ASN A CA 1
ATOM 1471 C C . ASN A 1 189 ? -5.528 -10.506 19.124 1.00 70.25 189 ASN A C 1
ATOM 1473 O O . ASN A 1 189 ? -5.421 -10.615 20.343 1.00 70.25 189 ASN A O 1
ATOM 1477 N N . SER A 1 190 ? -5.953 -9.374 18.553 1.00 67.69 190 SER A N 1
ATOM 1478 C CA . SER A 1 190 ? -6.310 -8.188 19.342 1.00 67.69 190 SER A CA 1
ATOM 1479 C C . SER A 1 190 ? -7.500 -8.448 20.250 1.00 67.69 190 SER A C 1
ATOM 1481 O O . SER A 1 190 ? -7.459 -8.081 21.420 1.00 67.69 190 SER A O 1
ATOM 1483 N N . ALA A 1 191 ? -8.548 -9.093 19.733 1.00 68.00 191 ALA A N 1
ATOM 1484 C CA . ALA A 1 191 ? -9.728 -9.418 20.524 1.00 68.00 191 ALA A CA 1
ATOM 1485 C C . ALA A 1 191 ? -9.373 -10.338 21.703 1.00 68.00 191 ALA A C 1
ATOM 1487 O O . ALA A 1 191 ? -9.809 -10.101 22.827 1.00 68.00 191 ALA A O 1
ATOM 1488 N N . GLU A 1 192 ? -8.530 -11.346 21.470 1.00 67.94 192 GLU A N 1
ATOM 1489 C CA . GLU A 1 192 ? -8.082 -12.268 22.516 1.00 67.94 192 GLU A CA 1
ATOM 1490 C C . GLU A 1 192 ? -7.243 -11.570 23.598 1.00 67.94 192 GLU A C 1
ATOM 1492 O O . GLU A 1 192 ? -7.505 -11.732 24.791 1.00 67.94 192 GLU A O 1
ATOM 1497 N N . ILE A 1 193 ? -6.291 -10.718 23.203 1.00 67.38 193 ILE A N 1
ATOM 1498 C CA . ILE A 1 193 ? -5.495 -9.913 24.142 1.00 67.38 193 ILE A CA 1
ATOM 1499 C C . ILE A 1 193 ? -6.408 -9.029 25.001 1.00 67.38 193 ILE A C 1
ATOM 1501 O O . ILE A 1 193 ? -6.249 -8.986 26.223 1.00 67.38 193 ILE A O 1
ATOM 1505 N N . TRP A 1 194 ? -7.393 -8.364 24.391 1.00 65.62 194 TRP A N 1
ATOM 1506 C CA . TRP A 1 194 ? -8.352 -7.527 25.113 1.00 65.62 194 TRP A CA 1
ATOM 1507 C C . TRP A 1 194 ? -9.174 -8.323 26.133 1.00 65.62 194 TRP A C 1
ATOM 1509 O O . TRP A 1 194 ? -9.318 -7.877 27.273 1.00 65.62 194 TRP A O 1
ATOM 1519 N N . ARG A 1 195 ? -9.644 -9.529 25.783 1.00 67.00 195 ARG A N 1
ATOM 1520 C CA . ARG A 1 195 ? -10.337 -10.418 26.735 1.00 67.00 195 ARG A CA 1
ATOM 1521 C C . ARG A 1 195 ? -9.440 -10.819 27.907 1.00 67.00 195 ARG A C 1
ATOM 1523 O O . ARG A 1 195 ? -9.894 -10.816 29.050 1.00 67.00 195 ARG A O 1
ATOM 1530 N N . GLN A 1 196 ? -8.164 -11.116 27.659 1.00 68.19 196 GLN A N 1
ATOM 1531 C CA . GLN A 1 196 ? -7.215 -11.498 28.712 1.00 68.19 196 GLN A CA 1
ATOM 1532 C C . GLN A 1 196 ? -6.875 -10.345 29.665 1.00 68.19 196 GLN A C 1
ATOM 1534 O O . GLN A 1 196 ? -6.841 -10.549 30.881 1.00 68.19 196 GLN A O 1
ATOM 1539 N N . VAL A 1 197 ? -6.628 -9.141 29.137 1.00 63.06 197 VAL A N 1
ATOM 1540 C CA . VAL A 1 197 ? -6.357 -7.935 29.944 1.00 63.06 197 VAL A CA 1
ATOM 1541 C C . VAL A 1 197 ? -7.542 -7.645 30.862 1.00 63.06 197 VAL A C 1
ATOM 1543 O O . VAL A 1 197 ? -7.378 -7.525 32.076 1.00 63.06 197 VAL A O 1
ATOM 1546 N N . LYS A 1 198 ? -8.745 -7.668 30.299 1.00 59.06 198 LYS A N 1
ATOM 1547 C CA . LYS A 1 198 ? -10.002 -7.484 31.021 1.00 59.06 198 LYS A CA 1
ATOM 1548 C C . LYS A 1 198 ? -10.249 -8.557 32.082 1.00 59.06 198 LYS A C 1
ATOM 1550 O O . LYS A 1 198 ? -10.612 -8.241 33.213 1.00 59.06 198 LYS A O 1
ATOM 1555 N N . GLY A 1 199 ? -9.965 -9.823 31.766 1.00 58.16 199 GLY A N 1
ATOM 1556 C CA . GLY A 1 199 ? -9.999 -10.918 32.736 1.00 58.16 199 GLY A CA 1
ATOM 1557 C C . GLY A 1 199 ? -9.094 -10.647 33.944 1.00 58.16 199 GLY A C 1
ATOM 1558 O O . GLY A 1 199 ? -9.525 -10.807 35.084 1.00 58.16 199 GLY A O 1
ATOM 1559 N N . ARG A 1 200 ? -7.873 -10.141 33.726 1.00 54.81 200 ARG A N 1
ATOM 1560 C CA . ARG A 1 200 ? -6.947 -9.780 34.817 1.00 54.81 200 ARG A CA 1
ATOM 1561 C C . ARG A 1 200 ? -7.413 -8.578 35.639 1.00 54.81 200 ARG A C 1
ATOM 1563 O O . ARG A 1 200 ? -7.204 -8.574 36.851 1.00 54.81 200 ARG A O 1
ATOM 1570 N N . GLU A 1 201 ? -8.036 -7.579 35.022 1.00 51.12 201 GLU A N 1
ATOM 1571 C CA . GLU A 1 201 ? -8.594 -6.424 35.737 1.00 51.12 201 GLU A CA 1
ATOM 1572 C C . GLU A 1 201 ? -9.820 -6.802 36.577 1.00 51.12 201 GLU A C 1
ATOM 1574 O O . GLU A 1 201 ? -9.915 -6.377 37.727 1.00 51.12 201 GLU A O 1
ATOM 1579 N N . SER A 1 202 ? -10.683 -7.693 36.075 1.00 48.88 202 SER A N 1
ATOM 1580 C CA . SER A 1 202 ? -11.821 -8.240 36.834 1.00 48.88 202 SER A CA 1
ATOM 1581 C C . SER A 1 202 ? -11.399 -9.064 38.062 1.00 48.88 202 SER A C 1
ATOM 1583 O O . SER A 1 202 ? -12.108 -9.109 39.067 1.00 48.88 202 SER A O 1
ATOM 1585 N N . ILE A 1 203 ? -10.218 -9.695 38.002 1.00 43.06 203 ILE A N 1
ATOM 1586 C CA . ILE A 1 203 ? -9.627 -10.451 39.115 1.00 43.06 203 ILE A CA 1
ATOM 1587 C C . ILE A 1 203 ? -8.995 -9.497 40.141 1.00 43.06 203 ILE A C 1
ATOM 1589 O O . ILE A 1 203 ? -9.109 -9.726 41.342 1.00 43.06 203 ILE A O 1
ATOM 1593 N N . LYS A 1 204 ? -8.366 -8.400 39.697 1.00 42.62 204 LYS A N 1
ATOM 1594 C CA . LYS A 1 204 ? -7.786 -7.385 40.597 1.00 42.62 204 LYS A CA 1
ATOM 1595 C C . LYS A 1 204 ? -8.832 -6.514 41.297 1.00 42.62 204 LYS A C 1
ATOM 1597 O O . LYS A 1 204 ? -8.553 -6.031 42.389 1.00 42.62 204 LYS A O 1
ATOM 1602 N N . SER A 1 205 ? -10.015 -6.328 40.713 1.00 40.47 205 SER A N 1
ATOM 1603 C CA . SER A 1 205 ? -11.123 -5.579 41.323 1.00 40.47 205 SER A CA 1
ATOM 1604 C C . SER A 1 205 ? -11.970 -6.398 42.309 1.00 40.47 205 SER A C 1
ATOM 1606 O O . SER A 1 205 ? -12.901 -5.855 42.899 1.00 40.47 205 SER A O 1
ATOM 1608 N N . ARG A 1 206 ? -11.639 -7.680 42.543 1.00 37.88 206 ARG A N 1
ATOM 1609 C CA . ARG A 1 206 ? -12.269 -8.545 43.561 1.00 37.88 206 ARG A CA 1
ATOM 1610 C C . ARG A 1 206 ? -11.262 -9.118 44.579 1.00 37.88 206 ARG A C 1
ATOM 1612 O O . ARG A 1 206 ? -11.135 -10.340 44.674 1.00 37.88 206 ARG A O 1
ATOM 1619 N N . PRO A 1 207 ? -10.566 -8.294 45.383 1.00 43.38 207 PRO A N 1
ATOM 1620 C CA . PRO A 1 207 ? -9.800 -8.816 46.517 1.00 43.38 207 PRO A CA 1
ATOM 1621 C C . PRO A 1 207 ? -10.701 -9.438 47.606 1.00 43.38 207 PRO A C 1
ATOM 1623 O O . PRO A 1 207 ? -10.240 -10.277 48.374 1.00 43.38 207 PRO A O 1
ATOM 1626 N N . ASP A 1 208 ? -11.998 -9.116 47.626 1.00 48.56 208 ASP A N 1
ATOM 1627 C CA . ASP A 1 208 ? -12.891 -9.440 48.750 1.00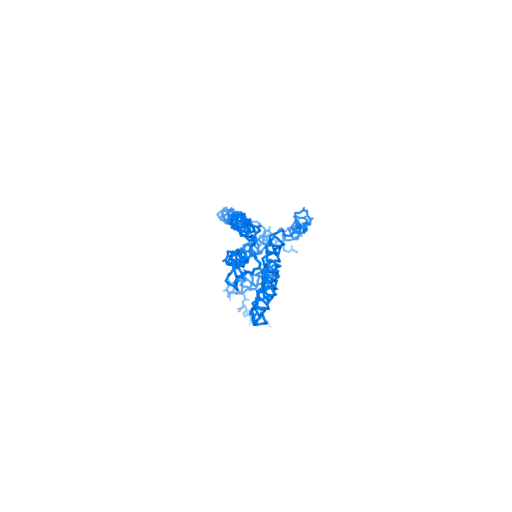 48.56 208 ASP A CA 1
ATOM 1628 C C . ASP A 1 208 ? -13.478 -10.865 48.717 1.00 48.56 208 ASP A C 1
ATOM 1630 O O . ASP A 1 208 ? -14.124 -11.294 49.671 1.00 48.56 208 ASP A O 1
ATOM 1634 N N . ILE A 1 209 ? -13.272 -11.627 47.634 1.00 46.66 209 ILE A N 1
ATOM 1635 C CA . ILE A 1 209 ? -13.887 -12.963 47.466 1.00 46.66 209 ILE A CA 1
ATOM 1636 C C . ILE A 1 209 ? -12.900 -14.106 47.763 1.00 46.66 209 ILE A C 1
ATOM 1638 O O . ILE A 1 209 ? -13.304 -15.256 47.920 1.00 46.66 209 ILE A O 1
ATOM 1642 N N . ILE A 1 210 ? -11.609 -13.812 47.950 1.00 46.12 210 ILE A N 1
ATOM 1643 C CA . ILE A 1 210 ? -10.602 -14.817 48.321 1.00 46.12 210 ILE A CA 1
ATOM 1644 C C . ILE A 1 210 ? -10.101 -14.537 49.739 1.00 46.12 210 ILE A C 1
ATOM 1646 O O . ILE A 1 210 ? -8.944 -14.184 49.919 1.00 46.12 210 ILE A O 1
ATOM 1650 N N . GLN A 1 211 ? -10.984 -14.658 50.737 1.00 42.94 211 GLN A N 1
ATOM 1651 C CA . GLN A 1 211 ? -10.676 -15.114 52.109 1.00 42.94 211 GLN A CA 1
ATOM 1652 C C . GLN A 1 211 ? -11.927 -15.059 53.009 1.00 42.94 211 GLN A C 1
ATOM 1654 O O . GLN A 1 211 ? -11.917 -14.499 54.102 1.00 42.94 211 GLN A O 1
ATOM 1659 N N . ALA A 1 212 ? -13.022 -15.709 52.600 1.00 42.81 212 ALA A N 1
ATOM 1660 C CA . ALA A 1 212 ? -13.992 -16.176 53.588 1.00 42.81 212 ALA A CA 1
ATOM 1661 C C . ALA A 1 212 ? -13.370 -17.385 54.305 1.00 42.81 212 ALA A C 1
ATOM 1663 O O . ALA A 1 212 ? -13.465 -18.527 53.855 1.00 42.81 212 ALA A O 1
ATOM 1664 N N . LYS A 1 213 ? -12.638 -17.104 55.386 1.00 47.22 213 LYS A N 1
ATOM 1665 C CA . LYS A 1 213 ? -12.194 -18.100 56.363 1.00 47.22 213 LYS A CA 1
ATOM 1666 C C . LYS A 1 213 ? -13.446 -18.8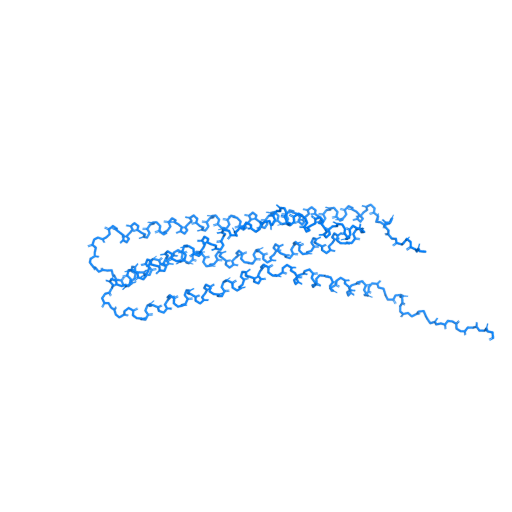57 56.841 1.00 47.22 213 LYS A C 1
ATOM 1668 O O . LYS A 1 213 ? -14.394 -18.184 57.243 1.00 47.22 213 LYS A O 1
ATOM 1673 N N . PRO A 1 214 ? -13.502 -20.199 56.789 1.00 43.44 214 PRO A N 1
ATOM 1674 C CA . PRO A 1 214 ? -14.622 -20.911 57.382 1.00 43.44 214 PRO A CA 1
ATOM 1675 C C . PRO A 1 214 ? -14.609 -20.630 58.886 1.00 43.44 214 PRO A C 1
ATOM 1677 O O . PRO A 1 214 ? -13.639 -20.943 59.579 1.00 43.44 214 PRO A O 1
ATOM 1680 N N . ASP A 1 215 ? -15.662 -19.970 59.360 1.00 48.50 215 ASP A N 1
ATOM 1681 C CA . ASP A 1 215 ? -15.934 -19.777 60.776 1.00 48.50 215 ASP A CA 1
ATOM 1682 C C . ASP A 1 215 ? -16.350 -21.134 61.349 1.00 48.50 215 ASP A C 1
ATOM 1684 O O . ASP A 1 215 ? -17.509 -21.538 61.292 1.00 48.50 215 ASP A O 1
ATOM 1688 N N . THR A 1 216 ? -15.371 -21.908 61.811 1.00 51.41 216 THR A N 1
ATOM 1689 C CA . THR A 1 216 ? -15.634 -23.077 62.645 1.00 51.41 216 THR A CA 1
ATOM 1690 C C . THR A 1 216 ? -15.851 -22.591 64.070 1.00 51.41 216 THR A C 1
ATOM 1692 O O . THR A 1 216 ? -14.908 -22.535 64.863 1.00 51.41 216 THR A O 1
ATOM 1695 N N . ARG A 1 217 ? -17.101 -22.245 64.379 1.00 42.53 217 ARG A N 1
ATOM 1696 C CA . ARG A 1 217 ? -17.629 -22.281 65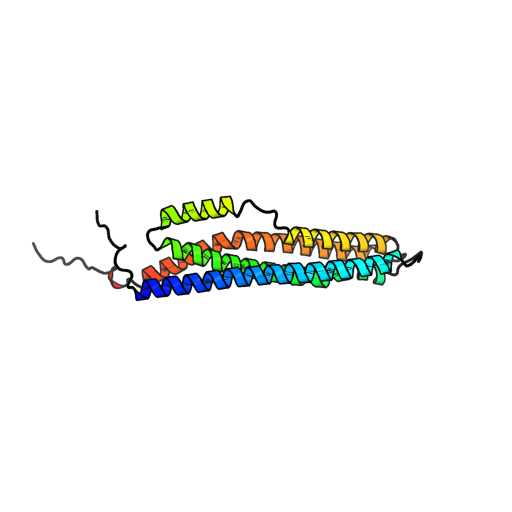.739 1.00 42.53 217 ARG A CA 1
ATOM 1697 C C . ARG A 1 217 ? -18.777 -23.281 65.817 1.00 42.53 217 ARG A C 1
ATOM 1699 O O . ARG A 1 217 ? -19.826 -23.090 65.215 1.00 42.53 217 ARG A O 1
ATOM 1706 N N . ASP A 1 218 ? -18.477 -24.323 66.581 1.00 44.41 218 ASP A N 1
ATOM 1707 C CA . ASP A 1 218 ? -19.336 -25.017 67.536 1.00 44.41 218 ASP A CA 1
ATOM 1708 C C . ASP A 1 218 ? -20.567 -25.774 67.016 1.00 44.41 218 ASP A C 1
ATOM 1710 O O . ASP A 1 218 ? -21.650 -25.217 66.856 1.00 44.41 218 ASP A O 1
ATOM 1714 N N . THR A 1 219 ? -20.402 -27.100 66.926 1.00 40.62 219 THR A N 1
ATOM 1715 C CA . THR A 1 219 ? -21.095 -28.050 67.824 1.00 40.62 219 THR A CA 1
ATOM 1716 C C . THR A 1 219 ? -20.170 -29.203 68.173 1.00 40.62 219 THR A C 1
ATOM 1718 O O . THR A 1 219 ? -19.558 -29.738 67.220 1.00 40.62 219 THR A O 1
#

Foldseek 3Di:
DDPPDLPDDDPVNVVVLVVVVVVLVVLLVVLVVVLVCLLVVLLVVLVVQLVVLCVVVVVDPDLADALVSLVSLCVSVVSLLVSLVVSLVSLLVSLLSVLVVLLSVCPNVCVVVVVVVVVVVCVVVVPPPPPCRLVSSVVSLVRSLVSSVVNLVSHPDPSVVVCVVVVVSVVSNVVSVVSSVCSVVSNVVSNVVVVVVVVVVVVVVCPPPPDPPPPPDDD

Organism: NCBI:txid3069689